Protein AF-0000000073996667 (afdb_homodimer)

Radius of gyration: 17.93 Å; Cα contacts (8 Å, |Δi|>4): 833; chains: 2; bounding box: 31×66×58 Å

Organism: NCBI:txid172042

Nearest PDB structures (foldseek):
  4phb-assembly1_A  TM=9.537E-01  e=4.162E-05  Acetivibrio thermocellus ATCC 27405
  5kkd-assembly1_B  TM=5.104E-01  e=1.152E+00  Proteus mirabilis
  8enr-assembly1_D  TM=1.345E-01  e=2.305E-01  Escherichia coli
  4yz0-assembly2_B  TM=2.312E-01  e=4.079E+00  Caldicellulosiruptor bescii DSM 6725
  4phb-assembly1_A  TM=9.533E-01  e=3.997E-05  Acetivibrio thermocellus ATCC 27405

Sequence (224 aa):
MHTTGGLVISNGTLNVNSVKTGIKGKNYVDILGGEVSVNSQKDAIKATNSKEEGYGWARITGGTVKVIAGDDGLKAIRTVEIADGTLNIEKAREGVEGQYINILAARYPSTAMHTTGGLVISNGTLNVNSVKTGIKGKNYVDILGGEVSVNSQKDAIKATNSKEEGYGWARITGGTVKVIAGDDGLKAIRTVEIADGTLNIEKAREGVEGQYINILAARYPSTA

Solvent-accessible surface area (backbone atoms only — not comparable to full-atom values): 9602 Å² total; per-residue (Å²): 23,36,17,66,20,40,35,38,32,54,34,34,37,38,42,35,36,12,76,31,44,15,38,31,10,26,33,20,32,40,30,50,25,29,43,40,40,26,41,14,51,24,35,13,34,36,9,62,30,80,79,51,87,96,38,0,25,29,37,30,54,20,35,43,36,38,27,31,14,51,30,30,28,37,32,11,58,35,33,28,36,38,29,67,34,45,78,44,72,77,37,44,70,42,54,76,48,40,74,37,78,46,76,47,68,71,74,67,75,76,76,129,20,36,16,66,21,40,35,38,32,53,32,36,37,39,42,33,35,13,74,33,44,15,38,32,10,26,33,20,33,40,31,50,26,29,43,38,39,26,41,13,52,25,35,12,32,35,9,62,31,80,81,52,89,93,38,1,25,28,36,30,53,19,34,42,35,39,29,31,15,51,30,30,27,39,32,9,58,35,33,29,36,38,30,64,34,46,79,44,71,77,37,43,71,42,55,77,46,40,74,37,77,46,76,46,68,72,73,68,76,78,76,128

Structure (mmCIF, N/CA/C/O backbone):
data_AF-0000000073996667-model_v1
#
loop_
_entity.id
_entity.type
_entity.pdbx_description
1 polymer 'Uncharacterized protein'
#
loop_
_atom_site.group_PDB
_atom_site.id
_atom_site.type_symbol
_atom_site.label_atom_id
_atom_site.label_alt_id
_atom_site.label_comp_id
_atom_site.label_asym_id
_atom_site.label_entity_id
_atom_site.label_seq_id
_atom_site.pdbx_PDB_ins_code
_atom_site.Cartn_x
_atom_site.Cartn_y
_atom_site.Cartn_z
_atom_site.occupancy
_atom_site.B_iso_or_equiv
_atom_site.auth_seq_id
_atom_site.auth_comp_id
_atom_site.auth_asym_id
_atom_site.auth_atom_id
_atom_site.pdbx_PDB_model_num
ATOM 1 N N . MET A 1 1 ? 2.4 -3.062 4.008 1 50.31 1 MET A N 1
ATOM 2 C CA . MET A 1 1 ? 1.134 -2.469 3.592 1 50.31 1 MET A CA 1
ATOM 3 C C . MET A 1 1 ? -0.026 -3.424 3.85 1 50.31 1 MET A C 1
ATOM 5 O O . MET A 1 1 ? -0.071 -4.52 3.285 1 50.31 1 MET A O 1
ATOM 9 N N . HIS A 1 2 ? -0.621 -3.113 4.984 1 65.69 2 HIS A N 1
ATOM 10 C CA . HIS A 1 2 ? -1.682 -4.055 5.316 1 65.69 2 HIS A CA 1
ATOM 11 C C . HIS A 1 2 ? -3.059 -3.436 5.102 1 65.69 2 HIS A C 1
ATOM 13 O O . HIS A 1 2 ? -3.307 -2.305 5.523 1 65.69 2 HIS A O 1
ATOM 19 N N . THR A 1 3 ? -3.875 -4.004 4.125 1 70 3 THR A N 1
ATOM 20 C CA . THR A 1 3 ? -5.277 -3.607 4.035 1 70 3 THR A CA 1
ATOM 21 C C . THR A 1 3 ? -6.191 -4.738 4.492 1 70 3 THR A C 1
ATOM 23 O O . THR A 1 3 ? -5.859 -5.914 4.328 1 70 3 THR A O 1
ATOM 26 N N . THR A 1 4 ? -7.133 -4.434 5.355 1 74.62 4 THR A N 1
ATOM 27 C CA . THR A 1 4 ? -8.117 -5.434 5.75 1 74.62 4 THR A CA 1
ATOM 28 C C . THR A 1 4 ? -9.195 -5.586 4.676 1 74.62 4 THR A C 1
ATOM 30 O O . THR A 1 4 ? -10.109 -6.402 4.816 1 74.62 4 THR A O 1
ATOM 33 N N . GLY A 1 5 ? -9.055 -4.836 3.535 1 87.88 5 GLY A N 1
ATOM 34 C CA . GLY A 1 5 ? -9.852 -4.965 2.328 1 87.88 5 GLY A CA 1
ATOM 35 C C . GLY A 1 5 ? -9.031 -5.328 1.104 1 87.88 5 GLY A C 1
ATOM 36 O O . GLY A 1 5 ? -8.258 -6.289 1.132 1 87.88 5 GLY A O 1
ATOM 37 N N . GLY A 1 6 ? -9.336 -4.551 -0.019 1 91.81 6 GLY A N 1
ATOM 38 C CA . GLY A 1 6 ? -8.625 -4.797 -1.264 1 91.81 6 GLY A CA 1
ATOM 39 C C . GLY A 1 6 ? -7.637 -3.699 -1.616 1 91.81 6 GLY A C 1
ATOM 40 O O . GLY A 1 6 ? -7.816 -2.547 -1.22 1 91.81 6 GLY A O 1
ATOM 41 N N . LEU A 1 7 ? -6.535 -4.082 -2.25 1 93.5 7 LEU A N 1
ATOM 42 C CA . LEU A 1 7 ? -5.555 -3.148 -2.795 1 93.5 7 LEU A CA 1
ATOM 43 C C . LEU A 1 7 ? -5.477 -3.27 -4.312 1 93.5 7 LEU A C 1
ATOM 45 O O . LEU A 1 7 ? -5.277 -4.363 -4.844 1 93.5 7 LEU A O 1
ATOM 49 N N . VAL A 1 8 ? -5.777 -2.119 -4.902 1 95.69 8 VAL A N 1
ATOM 50 C CA . VAL A 1 8 ? -5.637 -2.088 -6.355 1 95.69 8 VAL A CA 1
ATOM 51 C C . VAL A 1 8 ? -4.574 -1.066 -6.75 1 95.69 8 VAL A C 1
ATOM 53 O O . VAL A 1 8 ? -4.633 0.093 -6.332 1 95.69 8 VAL A O 1
ATOM 56 N N . ILE A 1 9 ? -3.592 -1.547 -7.496 1 95.06 9 ILE A N 1
ATOM 57 C CA . ILE A 1 9 ? -2.59 -0.69 -8.125 1 95.06 9 ILE A CA 1
ATOM 58 C C . ILE A 1 9 ? -2.785 -0.686 -9.633 1 95.06 9 ILE A C 1
ATOM 60 O O . ILE A 1 9 ? -2.555 -1.698 -10.305 1 95.06 9 ILE A O 1
ATOM 64 N N . SER A 1 10 ? -3.154 0.463 -10.172 1 97.12 10 SER A N 1
ATOM 65 C CA . SER A 1 10 ? -3.51 0.496 -11.586 1 97.12 10 SER A CA 1
ATOM 66 C C . SER A 1 10 ? -2.295 0.803 -12.453 1 97.12 10 SER A C 1
ATOM 68 O O . SER A 1 10 ? -2.16 0.266 -13.555 1 97.12 10 SER A O 1
ATOM 70 N N . ASN A 1 11 ? -1.468 1.753 -12.039 1 97 11 ASN A N 1
ATOM 71 C CA . ASN A 1 11 ? -0.246 2.162 -12.719 1 97 11 ASN A CA 1
ATOM 72 C C . ASN A 1 11 ? 0.674 2.957 -11.797 1 97 11 ASN A C 1
ATOM 74 O O . ASN A 1 11 ? 0.373 3.133 -10.617 1 97 11 ASN A O 1
ATOM 78 N N . GLY A 1 12 ? 1.896 3.41 -12.352 1 96.38 12 GLY A N 1
ATOM 79 C CA . GLY A 1 12 ? 2.814 4.254 -11.602 1 96.38 12 GLY A CA 1
ATOM 80 C C . GLY A 1 12 ? 3.969 3.486 -10.984 1 96.38 12 GLY A C 1
ATOM 81 O O . GLY A 1 12 ? 4.27 2.367 -11.406 1 96.38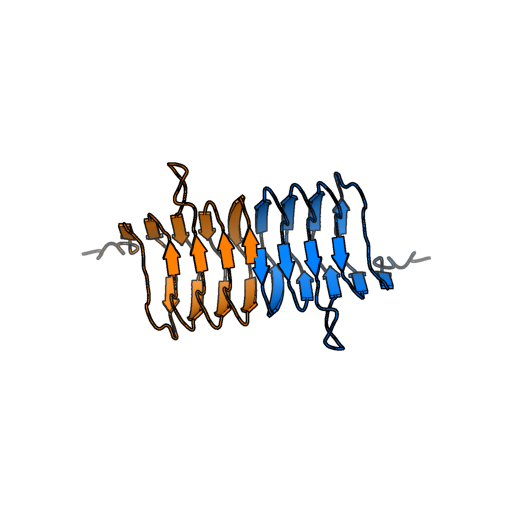 12 GLY A O 1
ATOM 82 N N . THR A 1 13 ? 4.684 4.238 -10.023 1 97.5 13 THR A N 1
ATOM 83 C CA . THR A 1 13 ? 5.824 3.646 -9.336 1 97.5 13 THR A CA 1
ATOM 84 C C . THR A 1 13 ? 5.559 3.541 -7.84 1 97.5 13 THR A C 1
ATOM 86 O O . THR A 1 13 ? 5.195 4.527 -7.195 1 97.5 13 THR A O 1
ATOM 89 N N . LEU A 1 14 ? 5.695 2.414 -7.273 1 94.44 14 LEU A N 1
ATOM 90 C CA . LEU A 1 14 ? 5.512 2.104 -5.859 1 94.44 14 LEU A CA 1
ATOM 91 C C . LEU A 1 14 ? 6.727 1.365 -5.305 1 94.44 14 LEU A C 1
ATOM 93 O O . LEU A 1 14 ? 7.133 0.335 -5.848 1 94.44 14 LEU A O 1
ATOM 97 N N . ASN A 1 15 ? 7.336 1.956 -4.316 1 95.56 15 ASN A N 1
ATOM 98 C CA . ASN A 1 15 ? 8.438 1.321 -3.604 1 95.56 15 ASN A CA 1
ATOM 99 C C . ASN A 1 15 ? 8.078 1.036 -2.148 1 95.56 15 ASN A C 1
ATOM 101 O O . ASN A 1 15 ? 7.703 1.947 -1.407 1 95.56 15 ASN A O 1
ATOM 105 N N . VAL A 1 16 ? 8.234 -0.252 -1.744 1 94.75 16 VAL A N 1
ATOM 106 C CA . VAL A 1 16 ? 7.848 -0.687 -0.405 1 94.75 16 VAL A CA 1
ATOM 107 C C . VAL A 1 16 ? 9.031 -1.365 0.279 1 94.75 16 VAL A C 1
ATOM 109 O O . VAL A 1 16 ? 9.602 -2.32 -0.255 1 94.75 16 VAL A O 1
ATOM 112 N N . ASN A 1 17 ? 9.422 -0.822 1.33 1 93.94 17 ASN A N 1
ATOM 113 C CA . ASN A 1 17 ? 10.398 -1.47 2.199 1 93.94 17 ASN A CA 1
ATOM 114 C C . ASN A 1 17 ? 9.781 -1.867 3.537 1 93.94 17 ASN A C 1
ATOM 116 O O . ASN A 1 17 ? 9.094 -1.064 4.172 1 93.94 17 ASN A O 1
ATOM 120 N N . SER A 1 18 ? 10.062 -3.221 3.959 1 93.75 18 SER A N 1
ATOM 121 C CA . SER A 1 18 ? 9.445 -3.695 5.195 1 93.75 18 SER A CA 1
ATOM 122 C C . SER A 1 18 ? 10.328 -4.73 5.887 1 93.75 18 SER A C 1
ATOM 124 O O . SER A 1 18 ? 10.914 -5.594 5.23 1 93.75 18 SER A O 1
ATOM 126 N N . VAL A 1 19 ? 10.383 -4.531 7.188 1 90.56 19 VAL A N 1
ATOM 127 C CA . VAL A 1 19 ? 11.117 -5.531 7.949 1 90.56 19 VAL A CA 1
ATOM 128 C C . VAL A 1 19 ? 10.219 -6.73 8.234 1 90.56 19 VAL A C 1
ATOM 130 O O . VAL A 1 19 ? 10.641 -7.695 8.875 1 90.56 19 VAL A O 1
ATOM 133 N N . LYS A 1 20 ? 8.938 -6.75 7.719 1 91.31 20 LYS A N 1
ATOM 134 C CA . LYS A 1 20 ? 7.984 -7.848 7.797 1 91.31 20 LYS A CA 1
ATOM 135 C C . LYS A 1 20 ? 7.387 -8.156 6.426 1 91.31 20 LYS A C 1
ATOM 137 O O . LYS A 1 20 ? 8.117 -8.414 5.469 1 91.31 20 LYS A O 1
ATOM 142 N N . THR A 1 21 ? 6.035 -8.211 6.395 1 93.19 21 THR A N 1
ATOM 143 C CA . THR A 1 21 ? 5.375 -8.375 5.102 1 93.19 21 THR A CA 1
ATOM 144 C C . THR A 1 21 ? 5.387 -7.066 4.32 1 93.19 21 THR A C 1
ATOM 146 O O . THR A 1 21 ? 5.148 -6 4.883 1 93.19 21 THR A O 1
ATOM 149 N N . GLY A 1 22 ? 5.715 -7.125 3.08 1 94.5 22 GLY A N 1
ATOM 150 C CA . GLY A 1 22 ? 5.734 -5.934 2.246 1 94.5 22 GLY A CA 1
ATOM 151 C C . GLY A 1 22 ? 4.352 -5.359 1.994 1 94.5 22 GLY A C 1
ATOM 152 O O . GLY A 1 22 ? 3.965 -4.367 2.615 1 94.5 22 GLY A O 1
ATOM 153 N N . ILE A 1 23 ? 3.588 -6.082 1.169 1 94.25 23 ILE A N 1
ATOM 154 C CA . ILE A 1 23 ? 2.229 -5.699 0.804 1 94.25 23 ILE A CA 1
ATOM 155 C C . ILE A 1 23 ? 1.253 -6.797 1.22 1 94.25 23 ILE A C 1
ATOM 157 O O . ILE A 1 23 ? 1.411 -7.957 0.832 1 94.25 23 ILE A O 1
ATOM 161 N N . LYS A 1 24 ? 0.333 -6.41 2.027 1 92 24 LYS A N 1
ATOM 162 C CA . LYS A 1 24 ? -0.707 -7.359 2.42 1 92 24 LYS A CA 1
ATOM 163 C C . LYS A 1 24 ? -2.096 -6.797 2.135 1 92 24 LYS A C 1
ATOM 165 O O . LYS A 1 24 ? -2.459 -5.734 2.645 1 92 24 LYS A O 1
ATOM 170 N N . GLY A 1 25 ? -2.891 -7.426 1.298 1 93.5 25 GLY A N 1
ATOM 171 C CA . GLY A 1 25 ? -4.328 -7.27 1.162 1 93.5 25 GLY A CA 1
ATOM 172 C C . GLY A 1 25 ? -5.109 -8.453 1.703 1 93.5 25 GLY A C 1
ATOM 173 O O . GLY A 1 25 ? -4.996 -9.57 1.189 1 93.5 25 GLY A O 1
ATOM 174 N N . LYS A 1 26 ? -5.863 -8.164 2.736 1 92.62 26 LYS A N 1
ATOM 175 C CA . LYS A 1 26 ? -6.617 -9.281 3.293 1 92.62 26 LYS A CA 1
ATOM 176 C C . LYS A 1 26 ? -7.465 -9.961 2.221 1 92.62 26 LYS A C 1
ATOM 178 O O . LYS A 1 26 ? -7.344 -11.172 2.002 1 92.62 26 LYS A O 1
ATOM 183 N N . ASN A 1 27 ? -8.328 -9.125 1.494 1 95.38 27 ASN A N 1
ATOM 184 C CA . ASN A 1 27 ? -9.211 -9.703 0.488 1 95.38 27 ASN A CA 1
ATOM 185 C C . ASN A 1 27 ? -8.461 -10.008 -0.805 1 95.38 27 ASN A C 1
ATOM 187 O O . ASN A 1 27 ? -8.594 -11.102 -1.358 1 95.38 27 ASN A O 1
ATOM 191 N N . TYR A 1 28 ? -7.707 -9.047 -1.276 1 96.25 28 TYR A N 1
ATOM 192 C CA . TYR A 1 28 ? -6.98 -9.281 -2.52 1 96.25 28 TYR A CA 1
ATOM 193 C 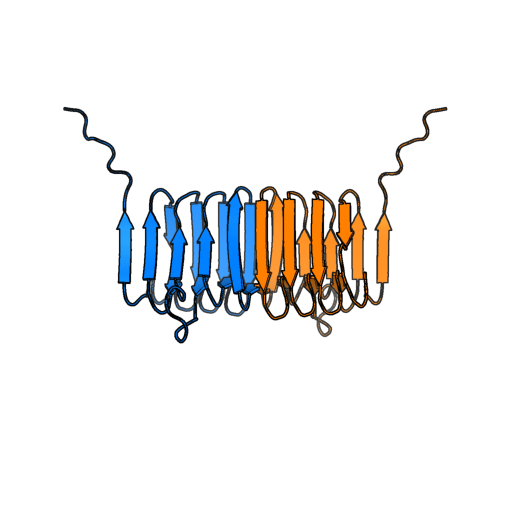C . TYR A 1 28 ? -5.91 -8.219 -2.732 1 96.25 28 TYR A C 1
ATOM 195 O O . TYR A 1 28 ? -5.965 -7.145 -2.129 1 96.25 28 TYR A O 1
ATOM 203 N N . VAL A 1 29 ? -4.949 -8.523 -3.547 1 97.12 29 VAL A N 1
ATOM 204 C CA . VAL A 1 29 ? -4.004 -7.598 -4.152 1 97.12 29 VAL A CA 1
ATOM 205 C C . VAL A 1 29 ? -4.074 -7.707 -5.676 1 97.12 29 VAL A C 1
ATOM 207 O O . VAL A 1 29 ? -3.852 -8.781 -6.238 1 97.12 29 VAL A O 1
ATOM 210 N N . ASP A 1 30 ? -4.488 -6.594 -6.289 1 97.56 30 ASP A N 1
ATOM 211 C CA . ASP A 1 30 ? -4.668 -6.562 -7.738 1 97.56 30 ASP A CA 1
ATOM 212 C C . ASP A 1 30 ? -3.742 -5.531 -8.383 1 97.56 30 ASP A C 1
ATOM 214 O O . ASP A 1 30 ? -3.965 -4.328 -8.258 1 97.56 30 ASP A O 1
ATOM 218 N N . ILE A 1 31 ? -2.711 -6.055 -9.062 1 97.62 31 ILE A N 1
ATOM 219 C CA . ILE A 1 31 ? -1.76 -5.18 -9.742 1 97.62 31 ILE A CA 1
ATOM 220 C C . ILE A 1 31 ? -2.035 -5.191 -11.242 1 97.62 31 ILE A C 1
ATOM 222 O O . ILE A 1 31 ? -1.768 -6.184 -11.922 1 97.62 31 ILE A O 1
ATOM 226 N N . LEU A 1 32 ? -2.516 -4.074 -11.719 1 98.12 32 LEU A N 1
ATOM 227 C CA . LEU A 1 32 ? -2.973 -3.984 -13.102 1 98.12 32 LEU A CA 1
ATOM 228 C C . LEU A 1 32 ? -1.889 -3.391 -13.992 1 98.12 32 LEU A C 1
ATOM 230 O O . LEU A 1 32 ? -1.964 -3.492 -15.219 1 98.12 32 LEU A O 1
ATOM 234 N N . GLY A 1 33 ? -0.912 -2.732 -13.359 1 96.81 33 GLY A N 1
ATOM 235 C CA . GLY A 1 33 ? 0.189 -2.117 -14.086 1 96.81 33 GLY A CA 1
ATOM 236 C C . GLY A 1 33 ? 1.168 -1.395 -13.18 1 96.81 33 GLY A C 1
ATOM 237 O O . GLY A 1 33 ? 1.052 -1.458 -11.953 1 96.81 33 GLY A O 1
ATOM 238 N N . GLY A 1 34 ? 2.184 -0.76 -13.914 1 97.25 34 GLY A N 1
ATOM 239 C CA . GLY A 1 34 ? 3.15 0.058 -13.203 1 97.25 34 GLY A CA 1
ATOM 240 C C . GLY A 1 34 ? 4.43 -0.685 -12.867 1 97.25 34 GLY A C 1
ATOM 241 O O . GLY A 1 34 ? 4.68 -1.771 -13.398 1 97.25 34 GLY A O 1
ATOM 242 N N . GLU A 1 35 ? 5.332 -0.004 -12.094 1 98.69 35 GLU A N 1
ATOM 243 C CA . GLU A 1 35 ? 6.566 -0.552 -11.539 1 98.69 35 GLU A CA 1
ATOM 244 C C . GLU A 1 35 ? 6.484 -0.683 -10.023 1 98.69 35 GLU A C 1
ATOM 246 O O . GLU A 1 35 ? 6.535 0.317 -9.305 1 98.69 35 GLU A O 1
ATOM 251 N N . VAL A 1 36 ? 6.375 -1.902 -9.578 1 97.44 36 VAL A N 1
ATOM 252 C CA . VAL A 1 36 ? 6.203 -2.178 -8.156 1 97.44 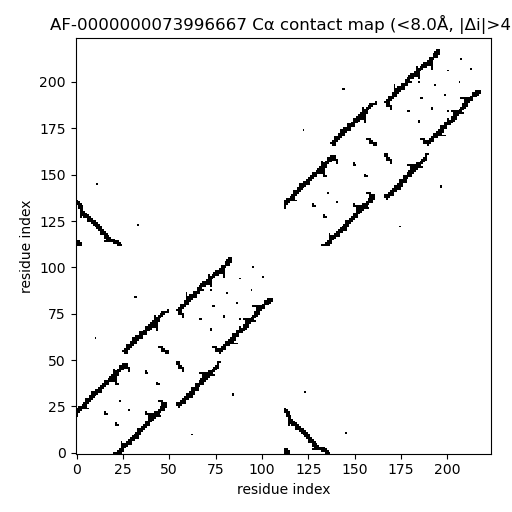36 VAL A CA 1
ATOM 253 C C . VAL A 1 36 ? 7.434 -2.91 -7.625 1 97.44 36 VAL A C 1
ATOM 255 O O . VAL A 1 36 ? 7.777 -3.992 -8.109 1 97.44 36 VAL A O 1
ATOM 258 N N . SER A 1 37 ? 8.133 -2.314 -6.695 1 98.12 37 SER A N 1
ATOM 259 C CA . SER A 1 37 ? 9.281 -2.932 -6.031 1 98.12 37 SER A CA 1
ATOM 260 C C . SER A 1 37 ? 9.008 -3.154 -4.551 1 98.12 37 SER A C 1
ATOM 262 O O . SER A 1 37 ? 8.656 -2.217 -3.83 1 98.12 37 SER A O 1
ATOM 264 N N . VAL A 1 38 ? 9.164 -4.395 -4.086 1 96.94 38 VAL A N 1
ATOM 265 C CA . VAL A 1 38 ? 8.914 -4.75 -2.693 1 96.94 38 VAL A CA 1
ATOM 266 C C . VAL A 1 38 ? 10.133 -5.457 -2.109 1 96.94 38 VAL A C 1
ATOM 268 O O . VAL A 1 38 ? 10.57 -6.484 -2.631 1 96.94 38 VAL A O 1
ATOM 271 N N . ASN A 1 39 ? 10.742 -4.887 -1.143 1 97.31 39 ASN A N 1
ATOM 272 C CA . ASN A 1 39 ? 11.812 -5.473 -0.341 1 97.31 39 ASN A CA 1
ATOM 273 C C . ASN A 1 39 ? 11.344 -5.766 1.084 1 97.31 39 ASN A C 1
ATOM 275 O O . ASN A 1 39 ? 11.125 -4.84 1.87 1 97.31 39 ASN A O 1
ATOM 279 N N . SER A 1 40 ? 11.133 -7.094 1.434 1 96 40 SER A N 1
ATOM 280 C CA . SER A 1 40 ? 10.539 -7.465 2.715 1 96 40 SER A CA 1
ATOM 281 C C . SER A 1 40 ? 11.32 -8.602 3.373 1 96 40 SER A C 1
ATOM 283 O O . SER A 1 40 ? 11.961 -9.398 2.688 1 96 40 SER A O 1
ATOM 285 N N . GLN A 1 41 ? 11.273 -8.656 4.664 1 95.94 41 GLN A N 1
ATOM 286 C CA . GLN A 1 41 ? 12.008 -9.695 5.371 1 95.94 41 GLN A CA 1
ATOM 287 C C . GLN A 1 41 ? 11.148 -10.938 5.582 1 95.94 41 GLN A C 1
ATOM 289 O O . GLN A 1 41 ? 11.648 -11.992 5.957 1 95.94 41 GLN A O 1
ATOM 294 N N . LYS A 1 42 ? 9.82 -10.828 5.367 1 95.62 42 LYS A N 1
ATOM 295 C CA . LYS A 1 42 ? 8.906 -11.969 5.32 1 95.62 42 LYS A CA 1
ATOM 296 C C . LYS A 1 42 ? 8.281 -12.117 3.934 1 95.62 42 LYS A C 1
ATOM 298 O O . LYS A 1 42 ? 9 -12.195 2.932 1 95.62 42 LYS A O 1
ATOM 303 N N . ASP A 1 43 ? 6.902 -12.25 3.848 1 96.38 43 ASP A N 1
ATOM 304 C CA . ASP A 1 43 ? 6.285 -12.32 2.527 1 96.38 43 ASP A CA 1
ATOM 305 C C . ASP A 1 43 ? 6.336 -10.961 1.824 1 96.38 43 ASP A C 1
ATOM 307 O O . ASP A 1 43 ? 6.141 -9.922 2.455 1 96.38 43 ASP A O 1
ATOM 311 N N . ALA A 1 44 ? 6.598 -11.055 0.58 1 96.81 44 ALA A N 1
ATOM 312 C CA . ALA A 1 44 ? 6.633 -9.781 -0.145 1 96.81 44 ALA A CA 1
ATOM 313 C C . ALA A 1 44 ? 5.223 -9.266 -0.421 1 96.81 44 ALA A C 1
ATOM 315 O O . ALA A 1 44 ? 4.875 -8.156 -0.03 1 96.81 44 ALA A O 1
ATOM 316 N N . ILE A 1 45 ? 4.43 -10.07 -1.137 1 97.19 45 ILE A N 1
ATOM 317 C CA . ILE A 1 45 ? 3.037 -9.758 -1.431 1 97.19 45 ILE A CA 1
ATOM 318 C C . ILE A 1 45 ? 2.148 -10.93 -1.015 1 97.19 45 ILE A C 1
AT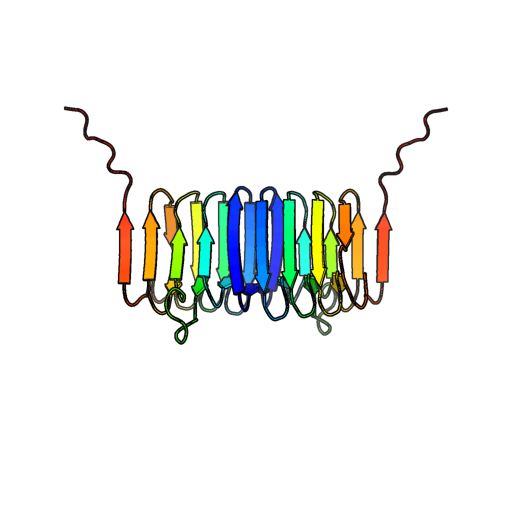OM 320 O O . ILE A 1 45 ? 2.428 -12.086 -1.356 1 97.19 45 ILE A O 1
ATOM 324 N N . LYS A 1 46 ? 1.046 -10.555 -0.269 1 96 46 LYS A N 1
ATOM 325 C CA . LYS A 1 46 ? 0.214 -11.695 0.118 1 96 46 LYS A CA 1
ATOM 326 C C . LYS A 1 46 ? -1.246 -11.281 0.271 1 96 46 LYS A C 1
ATOM 328 O O . LYS A 1 46 ? -1.539 -10.125 0.581 1 96 46 LYS A O 1
ATOM 333 N N . ALA A 1 47 ? -2.121 -12.188 0.08 1 96.88 47 ALA A N 1
ATOM 334 C CA . ALA A 1 47 ? -3.547 -12.133 0.396 1 96.88 47 ALA A CA 1
ATOM 335 C C . ALA A 1 47 ? -3.947 -13.273 1.323 1 96.88 47 ALA A C 1
ATOM 337 O O . ALA A 1 47 ? -3.568 -14.43 1.098 1 96.88 47 ALA A O 1
ATOM 338 N N . THR A 1 48 ? -4.816 -12.914 2.387 1 95.06 48 THR A N 1
ATOM 339 C CA . THR A 1 48 ? -4.832 -13.883 3.475 1 95.06 48 THR A CA 1
ATOM 340 C C . THR A 1 48 ? -6.262 -14.297 3.811 1 95.06 48 THR A C 1
ATOM 342 O O . THR A 1 48 ? -6.484 -15.117 4.699 1 95.06 48 THR A O 1
ATOM 345 N N . ASN A 1 49 ? -7.258 -13.789 3.139 1 96.25 49 ASN A N 1
ATOM 346 C CA . ASN A 1 49 ? -8.641 -14.117 3.469 1 96.25 49 ASN A CA 1
ATOM 347 C C . ASN A 1 49 ? -8.977 -15.562 3.102 1 96.25 49 ASN A C 1
ATOM 349 O O . ASN A 1 49 ? -9.008 -15.914 1.921 1 96.25 49 ASN A O 1
ATOM 353 N N . SER A 1 50 ? -9.195 -16.297 4.113 1 95 50 SER A N 1
ATOM 354 C CA . SER A 1 50 ? -9.5 -17.703 3.898 1 95 50 SER A CA 1
ATOM 355 C C . SER A 1 50 ? -10.953 -18.016 4.223 1 95 50 SER A C 1
ATOM 357 O O . SER A 1 50 ? -11.414 -19.141 4.035 1 95 50 SER A O 1
ATOM 359 N N . LYS A 1 51 ? -11.609 -16.984 4.672 1 93.94 51 LYS A N 1
ATOM 360 C CA . LYS A 1 51 ? -12.93 -17.25 5.25 1 93.94 51 LYS A CA 1
ATOM 361 C C . LYS A 1 51 ? -14.039 -16.953 4.246 1 93.94 51 LYS A C 1
ATOM 363 O O . LYS A 1 51 ? -15.062 -17.641 4.234 1 93.94 51 LYS A O 1
ATOM 368 N N . GLU A 1 52 ? -13.883 -15.906 3.504 1 93.69 52 GLU A N 1
ATOM 369 C CA . GLU A 1 52 ? -14.93 -15.461 2.586 1 93.69 52 GLU A CA 1
ATOM 370 C C . GLU A 1 52 ? -14.625 -15.898 1.155 1 93.69 52 GLU A C 1
ATOM 372 O O . GLU A 1 52 ? -13.508 -15.711 0.665 1 93.69 52 GLU A O 1
ATOM 377 N N . GLU A 1 53 ? -15.672 -16.516 0.545 1 93.06 53 GLU A N 1
ATOM 378 C CA . GLU A 1 53 ? -15.508 -16.938 -0.845 1 93.06 53 GLU A CA 1
ATOM 379 C C . GLU A 1 53 ? -15.25 -15.734 -1.749 1 93.06 53 GLU A C 1
ATOM 381 O O . GLU A 1 53 ? -15.805 -14.648 -1.526 1 93.06 53 GLU A O 1
ATOM 386 N N . GLY A 1 54 ? -14.5 -15.906 -2.717 1 95.12 54 GLY A N 1
ATOM 387 C CA . GLY A 1 54 ? -14.25 -14.867 -3.701 1 95.12 54 GLY A CA 1
ATOM 388 C C . GLY A 1 54 ? -13.062 -13.992 -3.352 1 95.12 54 GLY A C 1
ATOM 389 O O . GLY A 1 54 ? -12.695 -13.094 -4.117 1 95.12 54 GLY A O 1
ATOM 390 N N . TYR A 1 55 ? -12.57 -14.266 -2.15 1 96.31 55 TYR A N 1
ATOM 391 C CA . TYR A 1 55 ? -11.414 -13.492 -1.7 1 96.31 55 TYR A CA 1
ATOM 392 C C . TYR A 1 55 ? -10.195 -14.391 -1.514 1 96.31 55 TYR A C 1
ATOM 394 O O . TYR A 1 55 ? -10.164 -15.516 -2.027 1 96.31 55 TYR A O 1
ATOM 402 N N . GLY A 1 56 ? -9.055 -13.789 -1.033 1 97.38 56 GLY A N 1
ATOM 403 C CA . GLY A 1 56 ? -7.844 -14.562 -0.816 1 97.38 56 GLY A CA 1
ATOM 404 C C . GLY A 1 56 ? -7.023 -14.75 -2.078 1 97.38 56 GLY A C 1
ATOM 405 O O . GLY A 1 56 ? -6.52 -15.844 -2.336 1 97.38 56 GLY A O 1
ATOM 406 N N . TRP A 1 57 ? -7.012 -13.742 -2.959 1 98 57 TRP A N 1
ATOM 407 C CA . TRP A 1 57 ? -6.273 -13.906 -4.207 1 98 57 TRP A CA 1
ATOM 408 C C . TRP A 1 57 ? -5.344 -12.727 -4.449 1 98 57 TRP A C 1
ATOM 410 O O . TRP A 1 57 ? -5.586 -11.625 -3.951 1 98 57 TRP A O 1
ATOM 420 N N . ALA A 1 58 ? -4.328 -12.961 -5.16 1 98.12 58 ALA A N 1
ATOM 421 C CA . ALA A 1 58 ? -3.383 -11.961 -5.656 1 98.12 58 ALA A CA 1
ATOM 422 C C . ALA A 1 58 ? -3.146 -12.125 -7.152 1 98.12 58 ALA A C 1
ATOM 424 O O . ALA A 1 58 ? -2.943 -13.242 -7.641 1 98.12 58 ALA A O 1
ATOM 425 N N . ARG A 1 59 ? -3.182 -10.992 -7.77 1 98 59 ARG A N 1
ATOM 426 C CA . ARG A 1 59 ? -3.152 -11.047 -9.227 1 98 59 ARG A CA 1
ATOM 427 C C . ARG A 1 59 ? -2.242 -9.961 -9.797 1 98 59 ARG A C 1
ATOM 429 O O . ARG A 1 59 ? -2.258 -8.82 -9.328 1 98 59 ARG A O 1
ATOM 436 N N . ILE A 1 60 ? -1.444 -10.359 -10.789 1 97.69 60 ILE A N 1
ATOM 437 C CA . ILE A 1 60 ? -0.63 -9.453 -11.586 1 97.69 60 ILE A CA 1
ATOM 438 C C . ILE A 1 60 ? -1.025 -9.57 -13.055 1 97.69 60 ILE A C 1
ATOM 440 O O . ILE A 1 60 ? -0.724 -10.57 -13.711 1 97.69 60 ILE A O 1
ATOM 444 N N . THR A 1 61 ? -1.7 -8.539 -13.578 1 97.25 61 THR A N 1
ATOM 445 C CA . THR A 1 61 ? -2.178 -8.625 -14.953 1 97.25 61 THR A CA 1
ATOM 446 C C . THR A 1 61 ? -1.557 -7.523 -15.805 1 97.25 61 THR A C 1
ATOM 448 O O . THR A 1 61 ? -1.996 -7.285 -16.938 1 97.25 61 THR A O 1
ATOM 451 N N . GLY A 1 62 ? -0.603 -6.816 -15.258 1 96 62 GLY A N 1
ATOM 452 C CA . GLY A 1 62 ? 0.179 -5.812 -15.961 1 96 62 GLY A CA 1
ATOM 453 C C . GLY A 1 62 ? 1.325 -5.262 -15.141 1 96 62 GLY A C 1
ATOM 454 O O . GLY A 1 62 ? 1.386 -5.477 -13.93 1 96 62 GLY A O 1
ATOM 455 N N . GLY A 1 63 ? 2.252 -4.613 -15.844 1 96.88 63 GLY A N 1
ATOM 456 C CA . GLY A 1 63 ? 3.354 -3.934 -15.18 1 96.88 63 GLY A CA 1
ATOM 457 C C . GLY A 1 63 ? 4.52 -4.852 -14.867 1 96.88 63 GLY A C 1
ATOM 458 O O . GLY A 1 63 ? 4.594 -5.969 -15.383 1 96.88 63 GLY A O 1
ATOM 459 N N . THR A 1 64 ? 5.473 -4.379 -14.172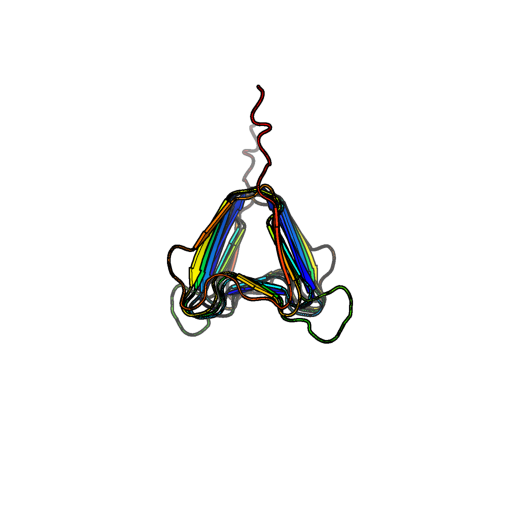 1 98.31 64 THR A N 1
ATOM 460 C CA . THR A 1 64 ? 6.656 -5.098 -13.703 1 98.31 64 THR A CA 1
ATOM 461 C C . THR A 1 64 ? 6.723 -5.102 -12.18 1 98.31 64 THR A C 1
ATOM 463 O O . THR A 1 64 ? 6.758 -4.043 -11.555 1 98.31 64 THR A O 1
ATOM 466 N N . VAL A 1 65 ? 6.699 -6.27 -11.617 1 98.19 65 VAL A N 1
ATOM 467 C CA . VAL A 1 65 ? 6.77 -6.469 -10.172 1 98.19 65 VAL A CA 1
ATO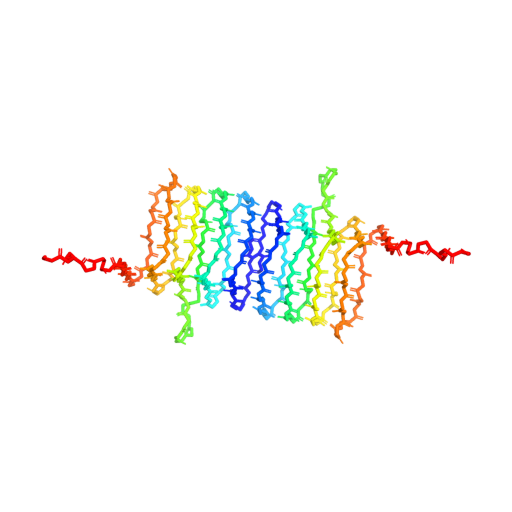M 468 C C . VAL A 1 65 ? 8.078 -7.16 -9.812 1 98.19 65 VAL A C 1
ATOM 470 O O . VAL A 1 65 ? 8.391 -8.234 -10.336 1 98.19 65 VAL A O 1
ATOM 473 N N . LYS A 1 66 ? 8.844 -6.453 -9.008 1 98.69 66 LYS A N 1
ATOM 474 C CA . LYS A 1 66 ? 10.086 -7.012 -8.477 1 98.69 66 LYS A CA 1
ATOM 475 C C . LYS A 1 66 ? 10 -7.219 -6.969 1 98.69 66 LYS A C 1
ATOM 477 O O . LYS A 1 66 ? 9.617 -6.305 -6.234 1 98.69 66 LYS A O 1
ATOM 482 N N . VAL A 1 67 ? 10.43 -8.461 -6.508 1 98.25 67 VAL A N 1
ATOM 483 C CA . VAL A 1 67 ? 10.312 -8.672 -5.066 1 98.25 67 VAL A CA 1
ATOM 484 C C . VAL A 1 67 ? 11.586 -9.32 -4.535 1 98.25 67 VAL A C 1
ATOM 486 O O . VAL A 1 67 ? 12.203 -10.148 -5.211 1 98.25 67 VAL A O 1
ATOM 489 N N . ILE A 1 68 ? 12.031 -8.914 -3.48 1 98.25 68 ILE A N 1
ATOM 490 C CA . ILE A 1 68 ? 12.93 -9.594 -2.559 1 98.25 68 ILE A CA 1
ATOM 491 C C . ILE A 1 68 ? 12.18 -9.961 -1.279 1 98.25 68 ILE A C 1
ATOM 493 O O . ILE A 1 68 ? 11.594 -9.094 -0.631 1 98.25 68 ILE A O 1
ATOM 497 N N . ALA A 1 69 ? 12.219 -11.25 -0.964 1 97.75 69 ALA A N 1
ATOM 498 C CA . ALA A 1 69 ? 11.422 -11.703 0.176 1 97.75 69 ALA A CA 1
ATOM 499 C C . ALA A 1 69 ? 12.227 -12.656 1.056 1 97.75 69 ALA A C 1
ATOM 501 O O . ALA A 1 69 ? 12.992 -13.477 0.551 1 97.75 69 ALA A O 1
ATOM 502 N N . GLY A 1 70 ? 11.984 -12.477 2.391 1 97.88 70 GLY A N 1
ATOM 503 C CA . GLY A 1 70 ? 12.586 -13.43 3.312 1 97.88 70 GLY A CA 1
ATOM 504 C C . GLY A 1 70 ? 11.867 -14.766 3.35 1 97.88 70 GLY A C 1
ATOM 505 O O . GLY A 1 70 ? 12.453 -15.781 3.732 1 97.88 70 GLY A O 1
ATOM 506 N N . ASP A 1 71 ? 10.547 -14.781 2.965 1 97.88 71 ASP A N 1
ATOM 507 C CA . ASP A 1 71 ? 9.766 -16.016 2.941 1 97.88 71 ASP A CA 1
ATOM 508 C C . ASP A 1 71 ? 9.148 -16.234 1.563 1 97.88 71 ASP A C 1
ATOM 510 O O . ASP A 1 71 ? 9.812 -16.734 0.652 1 97.88 71 ASP A O 1
ATOM 514 N N . ASP A 1 72 ? 7.816 -15.828 1.343 1 97.75 72 ASP A N 1
ATOM 515 C CA . ASP A 1 72 ? 7.199 -16.047 0.038 1 97.75 72 ASP A CA 1
ATOM 516 C C . ASP A 1 72 ? 7.254 -14.773 -0.81 1 97.75 72 ASP A C 1
ATOM 518 O O . ASP A 1 72 ? 7.031 -13.672 -0.303 1 97.75 72 ASP A O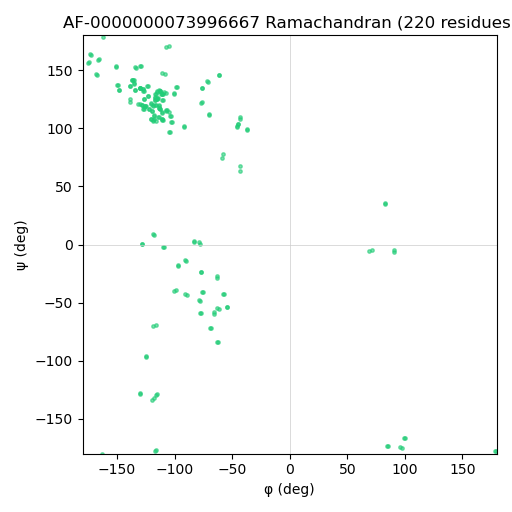 1
ATOM 522 N N . GLY A 1 73 ? 7.605 -14.938 -2.02 1 98.31 73 GLY A N 1
ATOM 523 C CA . GLY A 1 73 ? 7.555 -13.805 -2.93 1 98.31 73 GLY A CA 1
ATOM 524 C C . GLY A 1 73 ? 6.145 -13.305 -3.182 1 98.31 73 GLY A C 1
ATOM 525 O O . GLY A 1 73 ? 5.859 -12.125 -3.002 1 98.31 73 GLY A O 1
ATOM 526 N N . LEU A 1 74 ? 5.348 -14.25 -3.678 1 98.25 74 LEU A N 1
ATOM 527 C CA . LEU A 1 74 ? 3.926 -14.023 -3.9 1 98.25 74 LEU A CA 1
ATOM 528 C C . LEU A 1 74 ? 3.094 -15.164 -3.316 1 98.25 74 LEU A C 1
ATOM 530 O O . LEU A 1 74 ? 3.281 -16.328 -3.682 1 98.25 74 LEU A O 1
ATOM 534 N N . LYS A 1 75 ? 2.199 -14.695 -2.354 1 97.81 75 LYS A N 1
ATOM 535 C CA . LYS A 1 75 ? 1.419 -15.719 -1.671 1 97.81 75 LYS A CA 1
ATOM 536 C C . LYS A 1 75 ? -0.053 -15.328 -1.583 1 97.81 75 LYS A C 1
ATOM 538 O O . LYS A 1 75 ? -0.376 -14.18 -1.257 1 97.81 75 LYS A O 1
ATOM 543 N N . ALA A 1 76 ? -0.917 -16.234 -1.919 1 98.25 76 ALA A N 1
ATOM 544 C CA . ALA A 1 76 ? -2.342 -16.078 -1.642 1 98.25 76 ALA A CA 1
ATOM 545 C C . ALA A 1 76 ? -2.949 -17.375 -1.111 1 98.25 76 ALA A C 1
ATOM 547 O O . ALA A 1 76 ? -2.605 -18.453 -1.576 1 98.25 76 ALA A O 1
ATOM 548 N N . ILE A 1 77 ? -3.824 -17.188 -0.175 1 97.31 77 ILE A N 1
ATOM 549 C CA . ILE A 1 77 ? -4.379 -18.375 0.46 1 97.31 77 ILE A CA 1
ATOM 550 C C . ILE A 1 77 ? -5.141 -19.203 -0.572 1 97.31 77 ILE A C 1
ATOM 552 O O . ILE A 1 77 ? -5.152 -20.438 -0.504 1 97.31 77 ILE A O 1
ATOM 556 N N . ARG A 1 78 ? -5.676 -18.609 -1.624 1 97.69 78 ARG A N 1
ATOM 557 C CA . ARG A 1 78 ? -6.457 -19.375 -2.594 1 97.69 78 ARG A CA 1
ATOM 558 C C . ARG A 1 78 ? -5.816 -19.312 -3.977 1 97.69 78 ARG A C 1
ATOM 560 O O . ARG A 1 78 ? -5.168 -20.281 -4.402 1 97.69 78 ARG A O 1
ATOM 567 N N . THR A 1 79 ? -5.848 -18.141 -4.648 1 97.62 79 THR A N 1
ATOM 568 C CA . THR A 1 79 ? -5.414 -18.125 -6.039 1 97.62 79 THR A CA 1
ATOM 569 C C . THR A 1 79 ? -4.348 -17.047 -6.258 1 97.62 79 THR A C 1
ATOM 571 O O . THR A 1 79 ? -4.5 -15.914 -5.805 1 97.62 79 THR A O 1
ATOM 574 N N . VAL A 1 80 ? -3.359 -17.422 -6.91 1 97.94 80 VAL A N 1
ATOM 575 C CA . VAL A 1 80 ? -2.41 -16.484 -7.52 1 97.94 80 VAL A CA 1
ATOM 576 C C . VAL A 1 80 ? -2.545 -16.531 -9.039 1 97.94 80 VAL A C 1
ATOM 578 O O . VAL A 1 80 ? -2.59 -17.609 -9.633 1 97.94 80 VAL A O 1
ATOM 581 N N . GLU A 1 81 ? -2.68 -15.359 -9.586 1 97.31 81 GLU A N 1
ATOM 582 C CA . GLU A 1 81 ? -2.738 -15.273 -11.047 1 97.31 81 GLU A CA 1
ATOM 583 C C . GLU A 1 81 ? -1.706 -14.289 -11.586 1 97.31 81 GLU A C 1
ATOM 585 O O . GLU A 1 81 ? -1.645 -13.141 -11.141 1 97.31 81 GLU A O 1
ATOM 590 N N . ILE A 1 82 ? -0.91 -14.688 -12.445 1 96.56 82 ILE A N 1
ATOM 591 C CA . ILE A 1 82 ? 0.018 -13.844 -13.188 1 96.56 82 ILE A CA 1
ATOM 592 C C . ILE A 1 82 ? -0.311 -13.906 -14.672 1 96.56 82 ILE A C 1
ATOM 594 O O . ILE A 1 82 ? -0.168 -14.953 -15.305 1 96.56 82 ILE A O 1
ATOM 598 N N . ALA A 1 83 ? -0.8 -12.75 -15.117 1 93.38 83 ALA A N 1
ATOM 599 C CA . ALA A 1 83 ? -1.19 -12.656 -16.531 1 93.38 83 ALA A CA 1
ATOM 600 C C . ALA A 1 83 ? -0.767 -11.32 -17.125 1 93.38 83 ALA A C 1
ATOM 602 O O . ALA A 1 83 ? -1.087 -10.258 -16.578 1 93.38 83 ALA A O 1
ATOM 603 N N . ASP A 1 84 ? -0.032 -11.227 -18.188 1 91.5 84 ASP A N 1
ATOM 604 C CA . ASP A 1 84 ? 0.351 -10.086 -19.016 1 91.5 84 ASP A CA 1
ATOM 605 C C . ASP A 1 84 ? 1.297 -9.156 -18.25 1 91.5 84 ASP A C 1
ATOM 607 O O . ASP A 1 84 ? 1.603 -8.055 -18.719 1 91.5 84 ASP A O 1
ATOM 611 N N . GLY A 1 85 ? 1.527 -9.406 -17.016 1 94.44 85 GLY A N 1
ATOM 612 C CA . GLY A 1 85 ? 2.559 -8.703 -16.266 1 94.44 85 GLY A CA 1
ATOM 613 C C . GLY A 1 85 ? 3.795 -9.547 -16.016 1 94.44 85 GLY A C 1
ATOM 614 O O . GLY A 1 85 ? 3.828 -10.727 -16.359 1 94.44 85 GLY A O 1
ATOM 615 N N . THR A 1 86 ? 4.855 -8.938 -15.508 1 95.94 86 THR A N 1
ATOM 616 C CA . THR A 1 86 ? 6.098 -9.625 -15.18 1 95.94 86 THR A CA 1
ATOM 617 C C . THR A 1 86 ? 6.316 -9.664 -13.672 1 95.94 86 THR A C 1
ATOM 619 O O . THR A 1 86 ? 6.152 -8.656 -12.992 1 95.94 86 THR A O 1
ATOM 622 N N . LEU A 1 87 ? 6.594 -10.789 -13.125 1 96.88 87 LEU A N 1
ATOM 623 C CA . LEU A 1 87 ? 7.016 -10.977 -11.742 1 96.88 87 LEU A CA 1
ATOM 624 C C . LEU A 1 87 ? 8.453 -11.477 -11.68 1 96.88 87 LEU A C 1
ATOM 626 O O . LEU A 1 87 ? 8.75 -12.578 -12.148 1 96.88 87 LEU A O 1
ATOM 630 N N . ASN A 1 88 ? 9.273 -10.633 -11.234 1 98.06 88 ASN A N 1
ATOM 631 C CA . ASN A 1 88 ? 10.664 -11 -10.992 1 98.06 88 ASN A CA 1
ATOM 632 C C . ASN A 1 88 ? 10.938 -11.211 -9.508 1 98.06 88 ASN A C 1
ATOM 634 O O . ASN A 1 88 ? 11 -10.25 -8.742 1 98.06 88 ASN A O 1
ATOM 638 N N . ILE A 1 89 ? 11.078 -12.461 -9.094 1 98.12 89 ILE A N 1
ATOM 639 C CA . ILE A 1 89 ? 11.453 -12.797 -7.719 1 98.12 89 ILE A CA 1
ATOM 640 C C . ILE A 1 89 ? 12.969 -12.922 -7.613 1 98.12 89 ILE A C 1
ATOM 642 O O . ILE A 1 89 ? 13.539 -13.953 -7.984 1 98.12 89 ILE A O 1
ATOM 646 N N . GLU A 1 90 ? 13.508 -11.883 -7.09 1 98.5 90 GLU A N 1
ATOM 647 C CA . GLU A 1 90 ? 14.969 -11.828 -7.039 1 98.5 90 GLU A CA 1
ATOM 648 C C . GLU A 1 90 ? 15.516 -12.734 -5.934 1 98.5 90 GLU A C 1
ATOM 650 O O . GLU A 1 90 ? 16.562 -13.352 -6.094 1 98.5 90 GLU A O 1
ATOM 655 N N . LYS A 1 91 ? 14.875 -12.727 -4.824 1 98.06 91 LYS A N 1
ATOM 656 C CA . LYS A 1 91 ? 15.164 -13.578 -3.678 1 98.06 91 LYS A CA 1
ATOM 657 C C . LYS A 1 91 ? 13.891 -13.914 -2.908 1 98.06 91 LYS A C 1
ATOM 659 O O . LYS A 1 91 ? 13.062 -13.039 -2.646 1 98.06 91 LYS A O 1
ATOM 664 N N . ALA A 1 92 ? 13.75 -15.227 -2.59 1 98.25 92 ALA A N 1
ATOM 665 C CA . ALA A 1 92 ? 12.68 -15.688 -1.714 1 98.25 92 ALA A CA 1
ATOM 666 C C . ALA A 1 92 ? 12.906 -17.125 -1.278 1 98.25 92 ALA A C 1
ATOM 668 O O . ALA A 1 92 ? 13.5 -17.922 -2.016 1 98.25 92 ALA A O 1
ATOM 669 N N . ARG A 1 93 ? 12.453 -17.375 -0.037 1 98.19 93 ARG A N 1
ATOM 670 C CA . ARG A 1 93 ? 12.516 -18.781 0.346 1 98.19 93 ARG A CA 1
ATOM 671 C C . ARG A 1 93 ? 11.625 -19.625 -0.553 1 98.19 93 ARG A C 1
ATOM 673 O O . ARG A 1 93 ? 12.047 -20.672 -1.044 1 98.19 93 ARG A O 1
ATOM 680 N N . GLU A 1 94 ? 10.32 -19.266 -0.649 1 96.31 94 GLU A N 1
ATOM 681 C CA . GLU A 1 94 ? 9.406 -19.844 -1.631 1 96.31 94 GLU A CA 1
ATOM 682 C C . GLU A 1 94 ? 8.922 -18.797 -2.623 1 96.31 94 GLU A C 1
ATOM 684 O O . GLU A 1 94 ? 8.586 -17.672 -2.234 1 96.31 94 GLU A O 1
ATOM 689 N N . GLY A 1 95 ? 8.977 -19.078 -3.875 1 96.69 95 GLY A N 1
ATOM 690 C CA . GLY A 1 95 ? 8.594 -18.125 -4.906 1 96.69 95 GLY A CA 1
ATOM 691 C C . GLY A 1 95 ? 7.137 -17.719 -4.836 1 96.69 95 GLY A C 1
ATOM 692 O O . GLY A 1 95 ? 6.805 -16.688 -4.246 1 96.69 95 GLY A O 1
ATOM 693 N N . VAL A 1 96 ? 6.32 -18.625 -5.48 1 97.06 96 VAL A N 1
ATOM 694 C CA . VAL A 1 96 ? 4.879 -18.391 -5.52 1 97.06 96 VAL A CA 1
ATOM 695 C C . VAL A 1 96 ? 4.16 -19.516 -4.773 1 97.06 96 VAL A C 1
ATOM 697 O O . VAL A 1 96 ? 4.484 -20.703 -4.945 1 97.06 96 VAL A O 1
ATOM 700 N N . GLU A 1 97 ? 3.281 -19.078 -3.875 1 97.25 97 GLU A N 1
ATOM 701 C CA . GLU A 1 97 ? 2.494 -20.078 -3.154 1 97.25 97 GLU A CA 1
ATOM 702 C C . GLU A 1 97 ? 1.007 -19.734 -3.188 1 97.25 97 GLU A C 1
ATOM 704 O O . GLU A 1 97 ? 0.621 -18.594 -2.943 1 97.25 97 GLU A O 1
ATOM 709 N N . GLY A 1 98 ? 0.098 -20.594 -3.434 1 97.19 98 GLY A N 1
ATOM 710 C CA . GLY A 1 98 ? -1.354 -20.516 -3.445 1 97.19 98 GLY A CA 1
ATOM 711 C C . GLY A 1 98 ? -2.021 -21.859 -3.693 1 97.19 98 GLY A C 1
ATOM 712 O O . GLY A 1 98 ? -1.367 -22.812 -4.109 1 97.19 98 GLY A O 1
ATOM 713 N N . GLN A 1 99 ? -3.168 -22.016 -3.293 1 97 99 GLN A N 1
ATOM 714 C CA . GLN A 1 99 ? -3.9 -23.234 -3.609 1 97 99 GLN A CA 1
ATOM 715 C C . GLN A 1 99 ? -3.99 -23.453 -5.117 1 97 99 GLN A C 1
ATOM 717 O O . GLN A 1 99 ? -3.859 -24.578 -5.598 1 97 99 GLN A O 1
ATOM 722 N N . TYR A 1 100 ? -4.273 -22.328 -5.824 1 96.44 100 TYR A N 1
ATOM 723 C CA . TYR A 1 100 ? -4.293 -22.328 -7.285 1 96.44 100 TYR A CA 1
ATOM 72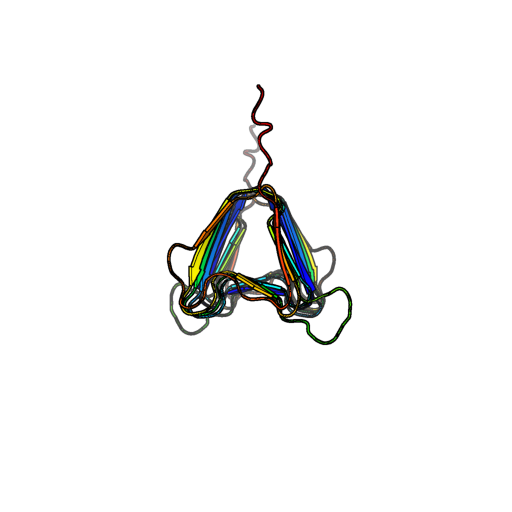4 C C . TYR A 1 100 ? -3.322 -21.297 -7.848 1 96.44 100 TYR A C 1
ATOM 726 O O . TYR A 1 100 ? -3.32 -20.141 -7.422 1 96.44 100 TYR A O 1
ATOM 734 N N . ILE A 1 101 ? -2.482 -21.688 -8.711 1 96.19 101 ILE A N 1
ATOM 735 C CA . ILE A 1 101 ? -1.535 -20.797 -9.367 1 96.19 101 ILE A CA 1
ATOM 736 C C . ILE A 1 101 ? -1.774 -20.828 -10.883 1 96.19 101 ILE A C 1
ATOM 738 O O . ILE A 1 101 ? -1.642 -21.875 -11.516 1 96.19 101 ILE A O 1
ATOM 742 N N . ASN A 1 102 ? -2.201 -19.656 -11.391 1 95.5 102 ASN A N 1
ATOM 743 C CA . ASN A 1 102 ? -2.43 -19.5 -12.828 1 95.5 102 ASN A CA 1
ATOM 744 C C . ASN A 1 102 ? -1.429 -18.531 -13.445 1 95.5 102 ASN A C 1
ATOM 746 O O . ASN A 1 102 ? -1.446 -17.328 -13.148 1 95.5 102 ASN A O 1
ATOM 750 N N . ILE A 1 103 ? -0.639 -18.938 -14.297 1 92.62 103 ILE A N 1
ATOM 751 C CA . ILE A 1 103 ? 0.323 -18.125 -15.016 1 92.62 103 ILE A CA 1
ATOM 752 C C . ILE A 1 103 ? 0 -18.125 -16.5 1 92.62 103 ILE A C 1
ATOM 754 O O . ILE A 1 103 ? 0.093 -19.172 -17.156 1 92.62 103 ILE A O 1
ATOM 758 N N . LEU A 1 104 ? -0.545 -16.984 -16.969 1 84 104 LEU A N 1
ATOM 759 C CA . LEU A 1 104 ? -0.904 -16.891 -18.375 1 84 104 LEU A CA 1
ATOM 760 C C . LEU A 1 104 ? 0.111 -16.047 -19.141 1 84 104 LEU A C 1
ATOM 762 O O . LEU A 1 104 ? 0.325 -14.875 -18.812 1 84 104 LEU A O 1
ATOM 766 N N . ALA A 1 105 ? 0.992 -16.484 -19.734 1 70.69 105 ALA A N 1
ATOM 767 C CA . ALA A 1 105 ? 2.018 -15.812 -20.516 1 70.69 105 ALA A CA 1
ATOM 768 C C . ALA A 1 105 ? 1.459 -15.352 -21.859 1 70.69 105 ALA A C 1
ATOM 770 O O . ALA A 1 105 ? 0.504 -15.938 -22.375 1 70.69 105 ALA A O 1
ATOM 771 N N . ALA A 1 106 ? 1.558 -14.016 -22.125 1 57.25 106 ALA A N 1
ATOM 772 C CA . ALA A 1 106 ? 1.186 -13.523 -23.453 1 57.25 106 ALA A CA 1
ATOM 773 C C . ALA A 1 106 ? 1.601 -14.508 -24.531 1 57.25 106 ALA A C 1
ATOM 775 O O . ALA A 1 106 ? 2.727 -15.016 -24.531 1 57.25 106 ALA A O 1
ATOM 776 N N . ARG A 1 107 ? 0.607 -15.289 -24.938 1 54.84 107 ARG A N 1
ATOM 777 C CA . ARG A 1 107 ? 0.903 -16.125 -26.094 1 54.84 107 ARG A CA 1
ATOM 778 C C . ARG A 1 107 ? 1.31 -15.266 -27.297 1 54.84 107 ARG A C 1
ATOM 780 O O . ARG A 1 107 ? 0.584 -14.352 -27.688 1 54.84 107 ARG A O 1
ATOM 787 N N . TYR A 1 108 ? 2.521 -14.734 -27.281 1 50.56 108 TYR A N 1
ATOM 788 C CA . TYR A 1 108 ? 2.902 -14.203 -28.594 1 50.56 108 TYR A CA 1
ATOM 789 C C . TYR A 1 108 ? 2.555 -15.188 -29.703 1 50.56 108 TYR A C 1
ATOM 791 O O . TYR A 1 108 ? 2.891 -16.375 -29.625 1 50.56 108 TYR A O 1
ATOM 799 N N . PRO A 1 109 ? 1.501 -14.906 -30.422 1 49.41 109 PRO A N 1
ATOM 800 C CA . PRO A 1 109 ? 1.304 -15.75 -31.594 1 49.41 109 PRO A CA 1
ATOM 801 C C . PRO A 1 109 ? 2.586 -15.961 -32.406 1 49.41 109 PRO A C 1
ATOM 803 O O . PRO A 1 109 ? 3.355 -15.016 -32.594 1 49.41 109 PRO A O 1
ATOM 806 N N . SER A 1 110 ? 3.342 -17.188 -32.281 1 43.06 110 SER A N 1
ATOM 807 C CA . SER A 1 110 ? 4.32 -17.531 -33.312 1 43.06 110 SER A CA 1
ATOM 808 C C . SER A 1 110 ? 3.771 -17.266 -34.719 1 43.06 110 SER A C 1
ATOM 810 O O . SER A 1 110 ? 2.756 -17.844 -35.094 1 43.06 110 SER A O 1
ATOM 812 N N . THR A 1 111 ? 3.461 -16.016 -35.094 1 44.34 111 THR A N 1
ATOM 813 C CA . THR A 1 111 ? 3.123 -15.953 -36.531 1 44.34 111 THR A CA 1
ATOM 814 C C . THR A 1 111 ? 4.094 -16.781 -37.344 1 44.34 111 THR A C 1
ATOM 816 O O . THR A 1 111 ? 5.312 -16.656 -37.219 1 44.34 111 THR A O 1
ATOM 819 N N . ALA A 1 112 ? 3.555 -18.062 -37.969 1 38.97 112 ALA A N 1
ATOM 820 C CA . ALA A 1 112 ? 4.012 -18.703 -39.188 1 38.97 112 ALA A CA 1
ATOM 821 C C . ALA A 1 112 ? 4.129 -17.688 -40.344 1 38.97 112 ALA A C 1
ATOM 823 O O . ALA A 1 112 ? 3.461 -16.656 -40.312 1 38.97 112 ALA A O 1
ATOM 824 N N . MET B 1 1 ? -2.75 -1.144 4.492 1 47.5 1 MET B N 1
ATOM 825 C CA . MET B 1 1 ? -1.395 -1.305 3.975 1 47.5 1 MET B CA 1
ATOM 826 C C . MET B 1 1 ? -0.361 -1.029 5.062 1 47.5 1 MET B C 1
ATOM 828 O O . MET B 1 1 ? -0.285 0.084 5.586 1 47.5 1 MET B O 1
ATOM 832 N N . HIS B 1 2 ? 0.036 -2.154 5.633 1 63.06 2 HIS B N 1
ATOM 833 C CA . HIS B 1 2 ? 0.949 -1.925 6.746 1 63.06 2 HIS B CA 1
ATOM 834 C C . HIS B 1 2 ? 2.387 -2.254 6.359 1 63.06 2 HIS B C 1
ATOM 836 O O . HIS B 1 2 ? 2.648 -3.297 5.754 1 63.06 2 HIS B O 1
ATOM 842 N N . THR B 1 3 ? 3.289 -1.215 6.32 1 69.5 3 THR B N 1
ATOM 843 C CA . THR B 1 3 ? 4.715 -1.506 6.188 1 69.5 3 THR B CA 1
ATOM 844 C C . THR B 1 3 ? 5.441 -1.243 7.5 1 69.5 3 THR B C 1
ATOM 846 O O . THR B 1 3 ? 5.055 -0.36 8.266 1 69.5 3 THR B O 1
ATOM 849 N N . THR B 1 4 ? 6.242 -2.207 7.945 1 73.06 4 THR B N 1
ATOM 850 C CA . THR B 1 4 ? 7.059 -1.974 9.133 1 73.06 4 THR B CA 1
ATOM 851 C C . THR B 1 4 ? 8.281 -1.125 8.789 1 73.06 4 THR B C 1
ATOM 853 O O . THR B 1 4 ? 9.062 -0.767 9.672 1 73.06 4 THR B O 1
ATOM 856 N N . GLY B 1 5 ? 8.398 -0.72 7.48 1 87.12 5 GLY B N 1
ATOM 857 C CA . GLY B 1 5 ? 9.383 0.237 6.996 1 87.12 5 GLY B CA 1
ATOM 858 C C . GLY B 1 5 ? 8.758 1.491 6.414 1 87.12 5 GLY B C 1
ATOM 859 O O . GLY B 1 5 ? 7.922 2.127 7.059 1 87.12 5 GLY B O 1
ATOM 860 N N . GLY B 1 6 ? 9.273 1.864 5.184 1 91.44 6 GLY B N 1
ATOM 861 C CA . GLY B 1 6 ? 8.773 3.055 4.516 1 91.44 6 GLY B CA 1
ATOM 862 C C . GLY B 1 6 ? 7.969 2.742 3.27 1 91.44 6 GLY B C 1
ATOM 863 O O . GLY B 1 6 ? 8.156 1.696 2.646 1 91.44 6 GLY B O 1
ATOM 864 N N . LEU B 1 7 ? 6.977 3.574 2.988 1 93.44 7 LEU B N 1
ATOM 865 C CA . LEU B 1 7 ? 6.195 3.51 1.76 1 93.44 7 LEU B CA 1
ATOM 866 C C . LEU B 1 7 ? 6.371 4.781 0.937 1 93.44 7 LEU B C 1
ATOM 868 O O . LEU B 1 7 ? 6.176 5.887 1.446 1 93.44 7 LEU B O 1
ATOM 872 N N . VAL B 1 8 ? 6.871 4.527 -0.273 1 95.5 8 VAL B N 1
ATOM 873 C CA . VAL B 1 8 ? 6.988 5.656 -1.188 1 95.5 8 VAL B CA 1
ATOM 874 C C . VAL B 1 8 ? 6.098 5.426 -2.408 1 95.5 8 VAL B C 1
ATOM 876 O O . VAL B 1 8 ? 6.184 4.383 -3.059 1 95.5 8 VAL B O 1
ATOM 879 N N . ILE B 1 9 ? 5.219 6.391 -2.66 1 95.12 9 ILE B N 1
ATOM 880 C CA . ILE B 1 9 ? 4.414 6.438 -3.877 1 95.12 9 ILE B CA 1
ATOM 881 C C . ILE B 1 9 ? 4.863 7.609 -4.75 1 95.12 9 ILE B C 1
ATOM 883 O O . ILE B 1 9 ? 4.664 8.773 -4.391 1 95.12 9 ILE B O 1
ATOM 887 N N . SER B 1 10 ? 5.422 7.293 -5.891 1 97.06 10 SER B N 1
ATOM 888 C CA . SER B 1 10 ? 6.012 8.352 -6.699 1 97.06 10 SER B CA 1
ATOM 889 C C . SER B 1 10 ? 4.992 8.953 -7.664 1 97.06 10 SER B C 1
ATOM 891 O O . SER B 1 10 ? 4.996 10.156 -7.914 1 97.06 10 SER B O 1
ATOM 893 N N . ASN B 1 11 ? 4.199 8.109 -8.312 1 96.94 11 ASN B N 1
ATOM 894 C CA . ASN B 1 11 ? 3.154 8.5 -9.25 1 96.94 11 ASN B CA 1
ATOM 895 C C . ASN B 1 11 ? 2.16 7.367 -9.492 1 96.94 11 ASN B C 1
ATOM 897 O O . ASN B 1 11 ? 2.275 6.301 -8.891 1 96.94 11 ASN B O 1
ATOM 901 N N . GLY B 1 12 ? 1.083 7.637 -10.367 1 96.44 12 GLY B N 1
ATOM 902 C CA . GLY B 1 12 ? 0.122 6.617 -10.75 1 96.44 12 GLY B CA 1
ATOM 903 C C . GLY B 1 12 ? -1.177 6.695 -9.977 1 96.44 12 GLY B C 1
ATOM 904 O O . GLY B 1 12 ? -1.491 7.73 -9.383 1 96.44 12 GLY B O 1
ATOM 905 N N . THR B 1 13 ? -1.972 5.539 -10.125 1 97.56 13 THR B N 1
ATOM 906 C CA . THR B 1 13 ? -3.26 5.457 -9.445 1 97.56 13 THR B CA 1
ATOM 907 C C . THR B 1 13 ? -3.262 4.32 -8.43 1 97.56 13 THR B C 1
ATOM 909 O O . THR B 1 13 ? -2.934 3.178 -8.766 1 97.56 13 THR B O 1
ATOM 912 N N . LEU B 1 14 ? -3.594 4.559 -7.227 1 94.56 14 LEU B N 1
ATOM 913 C CA . LEU B 1 14 ? -3.686 3.625 -6.109 1 94.56 14 LEU B CA 1
ATOM 914 C C . LEU B 1 14 ? -5.035 3.744 -5.41 1 94.56 14 LEU B C 1
ATOM 916 O O . LEU B 1 14 ? -5.426 4.836 -4.992 1 94.56 14 LEU B O 1
ATOM 920 N N . ASN B 1 15 ? -5.758 2.656 -5.395 1 95.75 15 ASN B N 1
ATOM 921 C CA . ASN B 1 15 ? -7.016 2.576 -4.66 1 95.75 15 ASN B CA 1
ATOM 922 C C . ASN B 1 15 ? -6.93 1.583 -3.504 1 95.75 15 ASN B C 1
ATOM 924 O O . ASN B 1 15 ? -6.605 0.413 -3.709 1 95.75 15 ASN B O 1
ATOM 928 N N . VAL B 1 16 ? -7.273 2.064 -2.289 1 94.75 16 VAL B N 1
ATOM 929 C CA . VAL B 1 16 ? -7.16 1.251 -1.083 1 94.75 16 VAL B CA 1
ATOM 930 C C . VAL B 1 16 ? -8.5 1.229 -0.346 1 94.75 16 VAL B C 1
ATOM 932 O O . VAL B 1 16 ? -9.039 2.281 -0.006 1 94.75 16 VAL B O 1
ATOM 935 N N . ASN B 1 17 ? -9.031 0.127 -0.212 1 94.12 17 ASN B N 1
ATOM 936 C CA . ASN B 1 17 ? -10.195 -0.082 0.645 1 94.12 17 ASN B CA 1
ATOM 937 C C . ASN B 1 17 ? -9.852 -0.943 1.856 1 94.12 17 ASN B C 1
ATOM 939 O O . ASN B 1 17 ? -9.219 -1.99 1.72 1 94.12 17 ASN B O 1
ATOM 943 N N . SER B 1 18 ? -10.32 -0.421 3.143 1 93.88 18 SER B N 1
ATOM 944 C CA . SER B 1 18 ? -9.969 -1.153 4.355 1 93.88 18 SER B CA 1
ATOM 945 C C . SER B 1 18 ? -11.047 -0.989 5.426 1 93.88 18 SER B C 1
ATOM 947 O O . SER B 1 18 ? -11.586 0.105 5.609 1 93.88 18 SER B O 1
ATOM 949 N N . VAL B 1 19 ? -11.305 -2.117 6.031 1 90.75 19 VAL B N 1
ATOM 950 C CA . VAL B 1 19 ? -12.25 -2.045 7.141 1 90.75 19 VAL B CA 1
ATOM 951 C C . VAL B 1 19 ? -11.523 -1.603 8.414 1 90.75 19 VAL B C 1
ATOM 953 O O . VAL B 1 19 ? -12.141 -1.481 9.477 1 90.75 19 VAL B O 1
ATOM 956 N N . LYS B 1 20 ? -10.172 -1.305 8.352 1 91.44 20 LYS B N 1
ATOM 957 C CA . LYS B 1 20 ? -9.352 -0.761 9.43 1 91.44 20 LYS B CA 1
ATOM 958 C C . LYS B 1 20 ? -8.547 0.446 8.953 1 91.44 20 LYS B C 1
ATOM 960 O O . LYS B 1 20 ? -9.117 1.423 8.461 1 91.44 20 LYS B O 1
ATOM 965 N N . THR B 1 21 ? -7.234 0.386 9.195 1 93.25 21 THR B N 1
ATOM 966 C CA . THR B 1 21 ? -6.371 1.439 8.672 1 93.25 21 THR B CA 1
ATOM 967 C C . THR B 1 21 ? -6.133 1.248 7.176 1 93.25 21 THR B C 1
ATOM 969 O O . THR B 1 21 ? -5.91 0.127 6.715 1 93.25 21 THR B O 1
ATOM 972 N N . GLY B 1 22 ? -6.23 2.283 6.426 1 94.56 22 GLY B N 1
ATOM 973 C CA . GLY B 1 22 ? -6.004 2.207 4.992 1 94.56 22 GLY B CA 1
ATOM 974 C C . GLY B 1 22 ? -4.559 1.937 4.629 1 94.56 22 GLY B C 1
ATOM 975 O O . GLY B 1 22 ? -4.199 0.808 4.285 1 94.56 22 GLY B O 1
ATOM 976 N N . ILE B 1 23 ? -3.721 2.961 4.836 1 94.12 23 ILE B N 1
ATOM 977 C CA . ILE B 1 23 ? -2.293 2.9 4.551 1 94.12 23 ILE B CA 1
ATOM 978 C C . ILE B 1 23 ? -1.5 3.164 5.832 1 94.12 23 ILE B C 1
ATOM 980 O O . ILE B 1 23 ? -1.688 4.195 6.484 1 94.12 23 ILE B O 1
ATOM 984 N N . LYS B 1 24 ? -0.717 2.209 6.168 1 91.69 24 LYS B N 1
ATOM 985 C CA . LYS B 1 24 ? 0.156 2.398 7.324 1 91.69 24 LYS B CA 1
ATOM 986 C C . LYS B 1 24 ? 1.616 2.158 6.953 1 91.69 24 LYS B C 1
ATOM 988 O O . LYS B 1 24 ? 1.976 1.071 6.496 1 91.69 24 LYS B O 1
ATOM 993 N N . GLY B 1 25 ? 2.482 3.148 7.086 1 93.25 25 GLY B N 1
ATOM 994 C CA . GLY B 1 25 ? 3.934 3.043 7.129 1 93.25 25 GLY B CA 1
ATOM 995 C C . GLY B 1 25 ? 4.508 3.287 8.516 1 93.25 25 GLY B C 1
ATOM 996 O O . GLY B 1 25 ? 4.406 4.395 9.047 1 93.25 25 GLY B O 1
ATOM 997 N N . LYS B 1 26 ? 5.086 2.246 9.039 1 92.31 26 LYS B N 1
ATOM 998 C CA . LYS B 1 26 ? 5.629 2.432 10.383 1 92.31 26 LYS B CA 1
ATOM 999 C C . LYS B 1 26 ? 6.59 3.615 10.43 1 92.31 26 LYS B C 1
ATOM 1001 O O . LYS B 1 26 ? 6.406 4.543 11.219 1 92.31 26 LYS B O 1
ATOM 1006 N N . ASN B 1 27 ? 7.629 3.58 9.477 1 95.25 27 ASN B N 1
ATOM 1007 C CA . ASN B 1 27 ? 8.625 4.648 9.484 1 95.25 27 ASN B CA 1
ATOM 1008 C C . ASN B 1 27 ? 8.094 5.914 8.828 1 95.25 27 ASN B C 1
ATOM 1010 O O . ASN B 1 27 ? 8.234 7.012 9.367 1 95.25 27 ASN B O 1
ATOM 1014 N N . TYR B 1 28 ? 7.508 5.758 7.668 1 96.06 28 TYR B N 1
ATOM 1015 C CA . TYR B 1 28 ? 6.988 6.938 6.984 1 96.06 28 TYR B CA 1
ATOM 1016 C C . TYR B 1 28 ? 6.07 6.543 5.836 1 96.06 28 TYR B C 1
ATOM 1018 O O . TYR B 1 28 ? 6.113 5.406 5.359 1 96.06 28 TYR B O 1
ATOM 1026 N N . VAL B 1 29 ? 5.246 7.434 5.434 1 97 29 VAL B N 1
ATOM 1027 C CA . VAL B 1 29 ? 4.5 7.422 4.18 1 97 29 VAL B CA 1
ATOM 1028 C C . VAL B 1 29 ? 4.824 8.68 3.371 1 97 29 VAL B C 1
ATOM 1030 O O . VAL B 1 29 ? 4.613 9.797 3.842 1 97 29 VAL B O 1
ATOM 1033 N N . ASP B 1 30 ? 5.414 8.453 2.229 1 97.44 30 ASP B N 1
ATOM 1034 C CA . ASP B 1 30 ? 5.852 9.562 1.379 1 97.44 30 ASP B CA 1
ATOM 1035 C C . ASP B 1 30 ? 5.148 9.523 0.023 1 97.44 30 ASP B C 1
ATOM 1037 O O . ASP B 1 30 ? 5.445 8.664 -0.812 1 97.44 30 ASP B O 1
ATOM 1041 N N . ILE B 1 31 ? 4.215 10.445 -0.155 1 97.69 31 ILE B N 1
ATOM 1042 C CA . ILE B 1 31 ? 3.479 10.531 -1.41 1 97.69 31 ILE B CA 1
ATOM 1043 C C . ILE B 1 31 ? 4.012 11.688 -2.248 1 97.69 31 ILE B C 1
ATOM 1045 O O . ILE B 1 31 ? 3.783 12.852 -1.919 1 97.69 31 ILE B O 1
ATOM 1049 N N . LEU B 1 32 ? 4.668 11.352 -3.334 1 98.06 32 LEU B N 1
ATOM 1050 C CA . LEU B 1 32 ? 5.363 12.344 -4.148 1 98.06 32 LEU B CA 1
ATOM 1051 C C . LEU B 1 32 ? 4.504 12.773 -5.332 1 98.06 32 LEU B C 1
ATOM 1053 O O . LEU B 1 32 ? 4.777 13.797 -5.965 1 98.06 32 LEU B O 1
ATOM 1057 N N . GLY B 1 33 ? 3.492 11.945 -5.656 1 96.88 33 GLY B N 1
ATOM 1058 C CA . GLY B 1 33 ? 2.59 12.234 -6.758 1 96.88 33 GLY B CA 1
ATOM 1059 C C . GLY B 1 33 ? 1.537 11.164 -6.965 1 96.88 33 GLY B C 1
ATOM 1060 O O . GLY B 1 33 ? 1.439 10.219 -6.176 1 96.88 33 GLY B O 1
ATOM 1061 N N . GLY B 1 34 ? 0.716 11.453 -8.062 1 97.25 34 GLY B N 1
ATOM 1062 C CA . GLY B 1 34 ? -0.285 10.469 -8.445 1 97.25 34 GLY B CA 1
ATOM 1063 C C . GLY B 1 34 ? -1.663 10.773 -7.891 1 97.25 34 GLY B C 1
ATOM 1064 O O . GLY B 1 34 ? -1.908 11.867 -7.387 1 97.25 34 GLY B O 1
ATOM 1065 N N . GLU B 1 35 ? -2.619 9.82 -8.133 1 98.69 35 GLU B N 1
ATOM 1066 C CA . GLU B 1 35 ? -3.973 9.828 -7.582 1 98.69 35 GLU B CA 1
ATOM 1067 C C . GLU B 1 35 ? -4.16 8.703 -6.566 1 98.69 35 GLU B C 1
ATOM 1069 O O . GLU B 1 35 ? -4.258 7.531 -6.938 1 98.69 35 GLU B O 1
ATOM 1074 N N . VAL B 1 36 ? -4.23 9.086 -5.328 1 97.5 36 VAL B N 1
ATOM 1075 C CA . VAL B 1 36 ? -4.332 8.125 -4.234 1 97.5 36 VAL B CA 1
ATOM 1076 C C . VAL B 1 36 ? -5.691 8.258 -3.555 1 97.5 36 VAL B C 1
ATOM 1078 O O . VAL B 1 36 ? -6.035 9.328 -3.045 1 97.5 36 VAL B O 1
ATOM 1081 N N . SER B 1 37 ? -6.492 7.219 -3.59 1 98.19 37 SER B N 1
ATOM 1082 C CA . SER B 1 37 ? -7.781 7.176 -2.91 1 98.19 37 SER B CA 1
ATOM 1083 C C . SER B 1 37 ? -7.789 6.125 -1.804 1 98.19 37 SER B C 1
ATOM 1085 O O . SER B 1 37 ? -7.48 4.957 -2.049 1 98.19 37 SER B O 1
ATOM 1087 N N . VAL B 1 38 ? -8.148 6.539 -0.583 1 97.06 38 VAL B N 1
ATOM 1088 C CA . VAL B 1 38 ? -8.172 5.645 0.57 1 97.06 38 VAL B CA 1
ATOM 1089 C C . VAL B 1 38 ? -9.531 5.727 1.259 1 97.06 38 VAL B C 1
ATOM 1091 O O . VAL B 1 38 ? -9.953 6.805 1.682 1 97.06 38 VAL B O 1
ATOM 1094 N N . ASN B 1 39 ? -10.242 4.668 1.285 1 97.44 39 ASN B N 1
ATOM 1095 C CA . ASN B 1 39 ? -11.477 4.488 2.039 1 97.44 39 ASN B CA 1
ATOM 1096 C C . ASN B 1 39 ? -11.297 3.508 3.191 1 97.44 39 ASN B C 1
ATOM 1098 O O . ASN B 1 39 ? -11.141 2.305 2.971 1 97.44 39 ASN B O 1
ATOM 1102 N N . SER B 1 40 ? -11.258 4.031 4.477 1 96.19 40 SER B N 1
ATOM 1103 C CA . SER B 1 40 ? -10.93 3.205 5.633 1 96.19 40 SER B CA 1
ATOM 1104 C C . SER B 1 40 ? -11.906 3.451 6.781 1 96.19 40 SER B C 1
ATOM 1106 O O . SER B 1 40 ? -12.469 4.539 6.898 1 96.19 40 SER B O 1
ATOM 1108 N N . GLN B 1 41 ? -12.109 2.48 7.594 1 96 41 GLN B N 1
ATOM 1109 C CA . GLN B 1 41 ? -13.047 2.625 8.703 1 96 41 GLN B CA 1
ATOM 1110 C C . GLN B 1 41 ? -12.344 3.145 9.953 1 96 41 GLN B C 1
ATOM 1112 O O . GLN B 1 41 ? -12.992 3.549 10.914 1 96 41 GLN B O 1
ATOM 1117 N N . LYS B 1 42 ? -10.984 3.121 9.977 1 95.75 42 LYS B N 1
ATOM 1118 C CA . LYS B 1 42 ? -10.188 3.781 11 1 95.75 42 LYS B CA 1
ATOM 1119 C C . LYS B 1 42 ? -9.344 4.906 10.406 1 95.75 42 LYS B C 1
ATOM 1121 O O . LYS B 1 42 ? -9.875 5.812 9.766 1 95.75 42 LYS B O 1
ATOM 1126 N N . ASP B 1 43 ? -7.996 4.926 10.688 1 96.38 43 ASP B N 1
ATOM 1127 C CA . ASP B 1 43 ? -7.164 5.949 10.07 1 96.38 43 ASP B CA 1
ATOM 1128 C C . ASP B 1 43 ? -6.973 5.676 8.578 1 96.38 43 ASP B C 1
ATOM 1130 O O . ASP B 1 43 ? -6.812 4.527 8.164 1 96.38 43 ASP B O 1
ATOM 1134 N N . ALA B 1 44 ? -7.012 6.727 7.867 1 96.88 44 ALA B N 1
ATOM 1135 C CA . ALA B 1 44 ? -6.812 6.523 6.434 1 96.88 44 ALA B CA 1
ATOM 1136 C C . ALA B 1 44 ? -5.34 6.309 6.109 1 96.88 44 ALA B C 1
ATOM 1138 O O . ALA B 1 44 ? -4.969 5.289 5.527 1 96.88 44 ALA B O 1
ATOM 1139 N N . ILE B 1 45 ? -4.5 7.301 6.449 1 97.19 45 ILE B N 1
ATOM 1140 C CA . ILE B 1 45 ? -3.053 7.223 6.273 1 97.19 45 ILE B CA 1
ATOM 1141 C C . ILE B 1 45 ? -2.355 7.535 7.594 1 97.19 45 ILE B C 1
ATOM 1143 O O . ILE B 1 45 ? -2.666 8.531 8.242 1 97.19 45 ILE B O 1
ATOM 1147 N N . LYS B 1 46 ? -1.368 6.633 7.938 1 95.88 46 LYS B N 1
ATOM 1148 C CA . LYS B 1 46 ? -0.718 6.953 9.203 1 95.88 46 LYS B CA 1
ATOM 1149 C C . LYS B 1 46 ? 0.725 6.457 9.227 1 95.88 46 LYS B C 1
ATOM 1151 O O . LYS B 1 46 ? 1.061 5.484 8.547 1 95.88 46 LYS B O 1
ATOM 1156 N N . ALA B 1 47 ? 1.532 7.086 9.984 1 96.75 47 ALA B N 1
ATOM 1157 C CA . ALA B 1 47 ? 2.883 6.684 10.375 1 96.75 47 ALA B CA 1
ATOM 1158 C C . ALA B 1 47 ? 3.02 6.633 11.898 1 96.75 47 ALA B C 1
ATOM 1160 O O . ALA B 1 47 ? 2.604 7.559 12.594 1 96.75 47 ALA B O 1
ATOM 1161 N N . THR B 1 48 ? 3.711 5.504 12.398 1 94.94 48 THR B N 1
ATOM 1162 C CA . THR B 1 48 ? 3.457 5.25 13.812 1 94.94 48 THR B CA 1
ATOM 1163 C C . THR B 1 48 ? 4.77 5.109 14.578 1 94.94 48 THR B C 1
ATOM 1165 O O . THR B 1 48 ? 4.766 4.887 15.789 1 94.94 48 THR B O 1
ATOM 1168 N N . ASN B 1 49 ? 5.914 5.238 13.945 1 96.19 49 ASN B N 1
ATOM 1169 C CA . ASN B 1 49 ? 7.188 5.055 14.633 1 96.19 49 ASN B CA 1
ATOM 1170 C C . ASN B 1 49 ? 7.461 6.195 15.609 1 96.19 49 ASN B C 1
ATOM 1172 O O . ASN B 1 49 ? 7.68 7.332 15.203 1 96.19 49 ASN B O 1
ATOM 1176 N N . SER B 1 50 ? 7.422 5.844 16.828 1 94.94 50 SER B N 1
ATOM 1177 C CA . SER B 1 50 ? 7.629 6.852 17.875 1 94.94 50 SER B CA 1
ATOM 1178 C C . SER B 1 50 ? 8.977 6.664 18.562 1 94.94 50 SER B C 1
ATOM 1180 O O . SER B 1 50 ? 9.352 7.457 19.422 1 94.94 50 SER B O 1
ATOM 1182 N N . LYS B 1 51 ? 9.648 5.641 18.125 1 93.94 51 LYS B N 1
ATOM 1183 C CA . LYS B 1 51 ? 10.82 5.234 18.906 1 93.94 51 LYS B CA 1
ATOM 1184 C C . LYS B 1 51 ? 12.109 5.746 18.266 1 93.94 51 LYS B C 1
ATOM 1186 O O . LYS B 1 51 ? 13.062 6.082 18.969 1 93.94 51 LYS B O 1
ATOM 1191 N N . GLU B 1 52 ? 12.172 5.695 16.969 1 93.62 52 GLU B N 1
ATOM 1192 C CA . GLU B 1 52 ? 13.398 6.051 16.25 1 93.62 52 GLU B CA 1
ATOM 1193 C C . GLU B 1 52 ? 13.312 7.465 15.688 1 93.62 52 GLU B C 1
ATOM 1195 O O . GLU B 1 52 ? 12.328 7.828 15.047 1 93.62 52 GLU B O 1
ATOM 1200 N N . GLU B 1 53 ? 14.383 8.234 16 1 92.94 53 GLU B N 1
ATOM 1201 C CA . GLU B 1 53 ? 14.43 9.594 15.477 1 92.94 53 GLU B CA 1
ATOM 1202 C C . GLU B 1 53 ? 14.438 9.586 13.953 1 92.94 53 GLU B C 1
ATOM 1204 O O . GLU B 1 53 ? 15.023 8.703 13.328 1 92.94 53 GLU B O 1
ATOM 1209 N N . GLY B 1 54 ? 13.852 10.516 13.383 1 95.06 54 GLY B N 1
ATOM 1210 C CA . GLY B 1 54 ? 13.867 10.68 11.938 1 95.06 54 GLY B CA 1
ATOM 1211 C C . GLY B 1 54 ? 12.719 9.961 11.25 1 95.06 54 GLY B C 1
ATOM 1212 O O . GLY B 1 54 ? 12.578 10.039 10.023 1 95.06 54 GLY B O 1
ATOM 1213 N N . TYR B 1 55 ? 11.992 9.234 12.102 1 96.12 55 TYR B N 1
ATOM 1214 C CA . TYR B 1 55 ? 10.852 8.508 11.555 1 96.12 55 TYR B CA 1
ATOM 1215 C C . TYR B 1 55 ? 9.547 9.008 12.164 1 96.12 55 TYR B C 1
ATOM 1217 O O . TYR B 1 55 ? 9.5 10.102 12.734 1 96.12 55 TYR B O 1
ATOM 1225 N N . GLY B 1 56 ? 8.398 8.359 11.766 1 97.19 56 GLY B N 1
ATOM 1226 C CA . GLY B 1 56 ? 7.102 8.758 12.281 1 97.19 56 GLY B CA 1
ATOM 1227 C C . GLY B 1 56 ? 6.5 9.938 11.547 1 97.19 56 GLY B C 1
ATOM 1228 O O . GLY B 1 56 ? 5.949 10.852 12.164 1 97.19 56 GLY B O 1
ATOM 1229 N N . TRP B 1 57 ? 6.723 10.008 10.234 1 97.94 57 TRP B N 1
ATOM 1230 C CA . TRP B 1 57 ? 6.199 11.148 9.492 1 97.94 57 TRP B CA 1
ATOM 1231 C C . TRP B 1 57 ? 5.43 10.695 8.258 1 97.94 57 TRP B C 1
ATOM 1233 O O . TRP B 1 57 ? 5.676 9.609 7.73 1 97.94 57 TRP B O 1
ATOM 1243 N N . ALA B 1 58 ? 4.535 11.484 7.844 1 98.06 58 ALA B N 1
ATOM 1244 C CA . ALA B 1 58 ? 3.777 11.344 6.605 1 98.06 58 ALA B CA 1
ATOM 1245 C C . ALA B 1 58 ? 3.789 12.633 5.801 1 98.06 58 ALA B C 1
ATOM 1247 O O . ALA B 1 58 ? 3.576 13.719 6.352 1 98.06 58 ALA B O 1
ATOM 1248 N N . ARG B 1 59 ? 4.027 12.422 4.547 1 98 59 ARG B N 1
ATOM 1249 C CA . ARG B 1 59 ? 4.25 13.602 3.719 1 98 59 ARG B CA 1
ATOM 1250 C C . ARG B 1 59 ? 3.549 13.461 2.369 1 98 59 ARG B C 1
ATOM 1252 O O . ARG B 1 59 ? 3.58 12.391 1.756 1 98 59 ARG B O 1
ATOM 1259 N N . ILE B 1 60 ? 2.902 14.555 1.957 1 97.69 60 ILE B N 1
ATOM 1260 C CA . ILE B 1 60 ? 2.322 14.695 0.626 1 97.69 60 ILE B CA 1
ATOM 1261 C C . ILE B 1 60 ? 2.953 15.891 -0.087 1 97.69 60 ILE B C 1
ATOM 1263 O O . ILE B 1 60 ? 2.684 17.047 0.26 1 97.69 60 ILE B O 1
ATOM 1267 N N . THR B 1 61 ? 3.797 15.602 -1.076 1 97.19 61 THR B N 1
ATOM 1268 C CA . THR B 1 61 ? 4.496 16.703 -1.739 1 97.19 61 THR B CA 1
ATOM 1269 C C . THR B 1 61 ? 4.125 16.766 -3.219 1 97.19 61 THR B C 1
ATOM 1271 O O . THR B 1 61 ? 4.77 17.469 -3.996 1 97.19 61 THR B O 1
ATOM 1274 N N . GLY B 1 62 ? 3.156 15.977 -3.623 1 96.06 62 GLY B N 1
ATOM 1275 C CA . GLY B 1 62 ? 2.598 15.992 -4.965 1 96.06 62 GLY B CA 1
ATOM 1276 C C . GLY B 1 62 ? 1.38 15.102 -5.117 1 96.06 62 GLY B C 1
ATOM 1277 O O . GLY B 1 62 ? 1.094 14.281 -4.242 1 96.06 62 GLY B O 1
ATOM 1278 N N . GLY B 1 63 ? 0.653 15.344 -6.188 1 96.88 63 GLY B N 1
ATOM 1279 C CA . GLY B 1 63 ? -0.482 14.5 -6.523 1 96.88 63 GLY B CA 1
ATOM 1280 C C . GLY B 1 63 ? -1.761 14.906 -5.816 1 96.88 63 GLY B C 1
ATOM 1281 O O . GLY B 1 63 ? -1.845 16 -5.258 1 96.88 63 GLY B O 1
ATOM 1282 N N . THR B 1 64 ? -2.768 14.156 -5.945 1 98.38 64 THR B N 1
ATOM 1283 C CA . THR B 1 64 ? -4.07 14.328 -5.309 1 98.38 64 THR B CA 1
ATOM 1284 C C . THR B 1 64 ? -4.395 13.133 -4.41 1 98.38 64 THR B C 1
ATOM 1286 O O . THR B 1 64 ? -4.441 11.992 -4.879 1 98.38 64 THR B O 1
ATOM 1289 N N . VAL B 1 65 ? -4.574 13.414 -3.162 1 98.25 65 VAL B N 1
ATOM 1290 C CA . VAL B 1 65 ? -4.91 12.406 -2.162 1 98.25 65 VAL B CA 1
ATOM 1291 C C . VAL B 1 65 ? -6.32 12.656 -1.633 1 98.25 65 VAL B C 1
ATOM 1293 O O . VAL B 1 65 ? -6.625 13.75 -1.155 1 98.25 65 VAL B O 1
ATOM 1296 N N . LYS B 1 66 ? -7.152 11.648 -1.841 1 98.75 66 LYS B N 1
ATOM 1297 C CA . LYS B 1 66 ? -8.508 11.688 -1.306 1 98.75 66 LYS B CA 1
ATOM 1298 C C . LYS B 1 66 ? -8.703 10.617 -0.232 1 98.75 66 LYS B C 1
ATOM 1300 O O . LYS B 1 66 ? -8.383 9.445 -0.444 1 98.75 66 LYS B O 1
ATOM 1305 N N . VAL B 1 67 ? -9.312 11.047 0.939 1 98.31 67 VAL B N 1
ATOM 1306 C CA . VAL B 1 67 ? -9.469 10.039 1.984 1 98.31 67 VAL B CA 1
ATOM 1307 C C . VAL B 1 67 ? -10.867 10.133 2.582 1 98.31 67 VAL B C 1
ATOM 1309 O O . VAL B 1 67 ? -11.43 11.219 2.723 1 98.31 67 VAL B O 1
ATOM 1312 N N . ILE B 1 68 ? -11.453 9.094 2.828 1 98.31 68 ILE B N 1
ATOM 1313 C CA . ILE B 1 68 ? -12.555 8.867 3.756 1 98.31 68 ILE B CA 1
ATOM 1314 C C . ILE B 1 68 ? -12.07 8.023 4.934 1 98.31 68 ILE B C 1
ATOM 1316 O O . ILE B 1 68 ? -11.523 6.938 4.742 1 98.31 68 ILE B O 1
ATOM 1320 N N . ALA B 1 69 ? -12.266 8.562 6.117 1 97.81 69 ALA B N 1
ATOM 1321 C CA . ALA B 1 69 ? -11.727 7.883 7.293 1 97.81 69 ALA B CA 1
ATOM 1322 C C . ALA B 1 69 ? -12.75 7.848 8.422 1 97.81 69 ALA B C 1
ATOM 1324 O O . ALA B 1 69 ? -13.484 8.82 8.633 1 97.81 69 ALA B O 1
ATOM 1325 N N . GLY B 1 70 ? -12.734 6.676 9.117 1 97.88 70 GLY B N 1
ATOM 1326 C CA . GLY B 1 70 ? -13.57 6.59 10.305 1 97.88 70 GLY B CA 1
ATOM 1327 C C . GLY B 1 70 ? -12.984 7.312 11.508 1 97.88 70 GLY B C 1
ATOM 1328 O O . GLY B 1 70 ? -13.711 7.688 12.43 1 97.88 70 GLY B O 1
ATOM 1329 N N . ASP B 1 71 ? -11.633 7.504 11.531 1 97.94 71 ASP B N 1
ATOM 1330 C CA . ASP B 1 71 ? -10.961 8.211 12.617 1 97.94 71 ASP B CA 1
ATOM 1331 C C . ASP B 1 71 ? -10.133 9.375 12.086 1 97.94 71 ASP B C 1
ATOM 1333 O O . ASP B 1 71 ? -10.672 10.453 11.82 1 97.94 71 ASP B O 1
ATOM 1337 N N . ASP B 1 72 ? -8.758 9.188 11.852 1 97.94 72 ASP B N 1
ATOM 1338 C CA . ASP B 1 72 ? -7.941 10.289 11.359 1 97.94 72 ASP B CA 1
ATOM 1339 C C . ASP B 1 72 ? -7.738 10.188 9.844 1 97.94 72 ASP B C 1
ATOM 1341 O O . ASP B 1 72 ? -7.52 9.094 9.32 1 97.94 72 ASP B O 1
ATOM 1345 N N . GLY B 1 73 ? -7.875 11.258 9.203 1 98.38 73 GLY B N 1
ATOM 1346 C CA . GLY B 1 73 ? -7.566 11.281 7.781 1 98.38 73 GLY B CA 1
ATOM 1347 C C . GLY B 1 73 ? -6.098 11.047 7.484 1 98.38 73 GLY B C 1
ATOM 1348 O O . GLY B 1 73 ? -5.75 10.156 6.711 1 98.38 73 GLY B O 1
ATOM 1349 N N . LEU B 1 74 ? -5.316 11.961 8.047 1 98.25 74 LEU B N 1
ATOM 1350 C CA . LEU B 1 74 ? -3.861 11.867 7.988 1 98.25 74 LEU B CA 1
ATOM 1351 C C . LEU B 1 74 ? -3.246 12.039 9.375 1 98.25 74 LEU B C 1
ATOM 1353 O O . LEU B 1 74 ? -3.467 13.055 10.039 1 98.25 74 LEU B O 1
ATOM 1357 N N . LYS B 1 75 ? -2.492 10.914 9.742 1 97.81 75 LYS B N 1
ATOM 1358 C CA . LYS B 1 75 ? -1.936 10.945 11.094 1 97.81 75 LYS B CA 1
ATOM 1359 C C . LYS B 1 75 ? -0.475 10.5 11.094 1 97.81 75 LYS B C 1
ATOM 1361 O O . LYS B 1 75 ? -0.121 9.508 10.453 1 97.81 75 LYS B O 1
ATOM 1366 N N . ALA B 1 76 ? 0.348 11.25 11.758 1 98.19 76 ALA B N 1
ATOM 1367 C CA . ALA B 1 76 ? 1.712 10.812 12.047 1 98.19 76 ALA B CA 1
ATOM 1368 C C . ALA B 1 76 ? 2.102 11.141 13.484 1 98.19 76 ALA B C 1
ATOM 1370 O O . ALA B 1 76 ? 1.754 12.203 14 1 98.19 76 ALA B O 1
ATOM 1371 N N . ILE B 1 77 ? 2.811 10.219 14.039 1 97.31 77 ILE B N 1
ATOM 1372 C CA . ILE B 1 77 ? 3.141 10.406 15.453 1 97.31 77 ILE B CA 1
ATOM 1373 C C . ILE B 1 77 ? 3.996 11.664 15.617 1 97.31 77 ILE B C 1
ATOM 1375 O O . ILE B 1 77 ? 3.881 12.375 16.625 1 97.31 77 ILE B O 1
ATOM 1379 N N . ARG B 1 78 ? 4.781 12.039 14.617 1 97.69 78 ARG B N 1
ATOM 1380 C CA . ARG B 1 78 ? 5.648 13.203 14.773 1 97.69 78 ARG B CA 1
ATOM 1381 C C . ARG B 1 78 ? 5.262 14.312 13.805 1 97.69 78 ARG B C 1
ATOM 1383 O O . ARG B 1 78 ? 4.633 15.297 14.188 1 97.69 78 ARG B O 1
ATOM 1390 N N . THR B 1 79 ? 5.488 14.133 12.484 1 97.62 79 THR B N 1
ATOM 1391 C CA . THR B 1 79 ? 5.309 15.25 11.562 1 97.62 79 THR B CA 1
ATOM 1392 C C . THR B 1 79 ? 4.391 14.859 10.406 1 97.62 79 THR B C 1
ATOM 1394 O O . THR B 1 79 ? 4.555 13.789 9.812 1 97.62 79 THR B O 1
ATOM 1397 N N . VAL B 1 80 ? 3.512 15.68 10.133 1 98 80 VAL B N 1
ATOM 1398 C CA . VAL B 1 80 ? 2.766 15.672 8.875 1 98 80 VAL B CA 1
ATOM 1399 C C . VAL B 1 80 ? 3.162 16.875 8.031 1 98 80 VAL B C 1
ATOM 1401 O O . VAL B 1 80 ? 3.217 18 8.531 1 98 80 VAL B O 1
ATOM 1404 N N . GLU B 1 81 ? 3.484 16.578 6.809 1 97.38 81 GLU B N 1
ATOM 1405 C CA . GLU B 1 81 ? 3.805 17.672 5.887 1 97.38 81 GLU B CA 1
ATOM 1406 C C . GLU B 1 81 ? 2.969 17.578 4.617 1 97.38 81 GLU B C 1
ATOM 1408 O O . GLU B 1 81 ? 2.932 16.531 3.963 1 97.38 81 GLU B O 1
ATOM 1413 N N . ILE B 1 82 ? 2.295 18.578 4.281 1 96.69 82 ILE B N 1
ATOM 1414 C CA . ILE B 1 82 ? 1.583 18.719 3.014 1 96.69 82 ILE B CA 1
ATOM 1415 C C . ILE B 1 82 ? 2.154 19.906 2.23 1 96.69 82 ILE B C 1
ATOM 1417 O O . ILE B 1 82 ? 2.023 21.047 2.652 1 96.69 82 ILE B O 1
ATOM 1421 N N . ALA B 1 83 ? 2.816 19.531 1.149 1 93.38 83 ALA B N 1
ATOM 1422 C CA . ALA B 1 83 ? 3.447 20.547 0.312 1 93.38 83 ALA B CA 1
ATOM 1423 C C . ALA B 1 83 ? 3.264 20.234 -1.169 1 93.38 83 ALA B C 1
ATOM 1425 O O . ALA B 1 83 ? 3.58 19.125 -1.616 1 93.38 83 ALA B O 1
ATOM 1426 N N . ASP B 1 84 ? 2.715 21.016 -2.002 1 91.56 84 ASP B N 1
ATOM 1427 C CA . ASP B 1 84 ? 2.592 20.984 -3.457 1 91.56 84 ASP B CA 1
ATOM 1428 C C . ASP B 1 84 ? 1.623 19.891 -3.896 1 91.56 84 ASP B C 1
ATOM 1430 O O . ASP B 1 84 ? 1.547 19.562 -5.082 1 91.56 84 ASP B O 1
ATOM 1434 N N . GLY B 1 85 ? 1.135 19.109 -2.99 1 94.56 85 GLY B N 1
ATOM 1435 C CA . GLY B 1 85 ? 0.057 18.188 -3.281 1 94.56 85 GLY B CA 1
ATOM 1436 C C . GLY B 1 85 ? -1.271 18.609 -2.68 1 94.56 85 GLY B C 1
ATOM 1437 O O . GLY B 1 85 ? -1.347 19.609 -1.963 1 94.56 85 GLY B O 1
ATOM 1438 N N . THR B 1 86 ? -2.338 17.953 -3.053 1 96.12 86 THR B N 1
ATOM 1439 C CA . THR B 1 86 ? -3.674 18.219 -2.531 1 96.12 86 THR B CA 1
ATOM 1440 C C . THR B 1 86 ? -4.148 17.078 -1.642 1 96.12 86 THR B C 1
ATOM 1442 O O . THR B 1 86 ? -4.016 15.898 -2.004 1 96.12 86 THR B O 1
ATOM 1445 N N . LEU B 1 87 ? -4.613 17.359 -0.476 1 97.06 87 LEU B N 1
ATOM 1446 C CA . LEU B 1 87 ? -5.277 16.406 0.417 1 97.06 87 LEU B CA 1
ATOM 1447 C C . LEU B 1 87 ? -6.742 16.797 0.609 1 97.06 87 LEU B C 1
ATOM 1449 O O . LEU B 1 87 ? -7.047 17.859 1.151 1 97.06 87 LEU B O 1
ATOM 1453 N N . ASN B 1 88 ? -7.547 16 0.049 1 98.12 88 ASN B N 1
ATOM 1454 C CA . ASN B 1 88 ? -8.984 16.156 0.241 1 98.12 88 ASN B CA 1
ATOM 1455 C C . ASN B 1 88 ? -9.531 15.148 1.24 1 98.12 88 ASN B C 1
ATOM 1457 O O . ASN B 1 88 ? -9.641 13.961 0.929 1 98.12 88 ASN B O 1
ATOM 1461 N N . ILE B 1 89 ? -9.852 15.586 2.451 1 98.19 89 ILE B N 1
ATOM 1462 C CA . ILE B 1 89 ? -10.484 14.75 3.459 1 98.19 89 ILE B CA 1
ATOM 1463 C C . ILE B 1 89 ? -12.008 14.875 3.357 1 98.19 89 ILE B C 1
ATOM 1465 O O . ILE B 1 89 ? -12.586 15.844 3.846 1 98.19 89 ILE B O 1
ATOM 1469 N N . GLU B 1 90 ? -12.539 13.875 2.754 1 98.5 90 GLU B N 1
ATOM 1470 C CA . GLU B 1 90 ? -13.977 13.93 2.492 1 98.5 90 GLU B CA 1
ATOM 1471 C C . GLU B 1 90 ? -14.773 13.664 3.762 1 98.5 90 GLU B C 1
ATOM 1473 O O . GLU B 1 90 ? -15.836 14.258 3.971 1 98.5 90 GLU B O 1
ATOM 1478 N N . LYS B 1 91 ? -14.336 12.734 4.531 1 98.06 91 LYS B N 1
ATOM 1479 C CA . LYS B 1 91 ? -14.891 12.383 5.836 1 98.06 91 LYS B CA 1
ATOM 1480 C C . LYS B 1 91 ? -13.805 11.875 6.777 1 98.06 91 LYS B C 1
ATOM 1482 O O . LYS B 1 91 ? -12.969 11.055 6.387 1 98.06 91 LYS B O 1
ATOM 1487 N N . ALA B 1 92 ? -13.812 12.406 8.023 1 98.31 92 ALA B N 1
ATOM 1488 C CA . ALA B 1 92 ? -12.953 11.906 9.086 1 98.31 92 ALA B CA 1
ATOM 1489 C C . ALA B 1 92 ? -13.375 12.469 10.445 1 98.31 92 ALA B C 1
ATOM 1491 O O . ALA B 1 92 ? -13.898 13.586 10.523 1 98.31 92 ALA B O 1
ATOM 1492 N N . ARG B 1 93 ? -13.195 11.617 11.453 1 98.25 93 ARG B N 1
ATOM 1493 C CA . ARG B 1 93 ? -13.438 12.18 12.781 1 98.25 93 ARG B CA 1
ATOM 1494 C C . ARG B 1 93 ? -12.477 13.336 13.062 1 98.25 93 ARG B C 1
ATOM 1496 O O . ARG B 1 93 ? -12.898 14.398 13.523 1 98.25 93 ARG B O 1
ATOM 1503 N N . GLU B 1 94 ? -11.148 13.07 12.945 1 96.31 94 GLU B N 1
ATOM 1504 C CA . GLU B 1 94 ? -10.133 14.117 12.969 1 96.31 94 GLU B CA 1
ATOM 1505 C C . GLU B 1 94 ? -9.398 14.203 11.633 1 96.31 94 GLU B C 1
ATOM 1507 O O . GLU B 1 94 ? -9.055 13.18 11.039 1 96.31 94 GLU B O 1
ATOM 1512 N N . GLY B 1 95 ? -9.25 15.367 11.109 1 96.81 95 GLY B N 1
ATOM 1513 C CA . GLY B 1 95 ? -8.617 15.555 9.812 1 96.81 95 GLY B CA 1
ATOM 1514 C C . GLY B 1 95 ? -7.164 15.125 9.789 1 96.81 95 GLY B C 1
ATOM 1515 O O . GLY B 1 95 ? -6.852 14 9.391 1 96.81 95 GLY B O 1
ATOM 1516 N N . VAL B 1 96 ? -6.32 16.125 10.258 1 97.19 96 VAL B N 1
ATOM 1517 C CA . VAL B 1 96 ? -4.879 15.898 10.312 1 97.19 96 VAL B CA 1
ATOM 1518 C C . VAL B 1 96 ? -4.398 15.938 11.758 1 97.19 96 VAL B C 1
ATOM 1520 O O . VAL B 1 96 ? -4.797 16.828 12.531 1 97.19 96 VAL B O 1
ATOM 1523 N N . GLU B 1 97 ? -3.652 14.875 12.102 1 97.38 97 GLU B N 1
ATOM 1524 C CA . GLU B 1 97 ? -3.092 14.852 13.453 1 97.38 97 GLU B CA 1
ATOM 1525 C C . GLU B 1 97 ? -1.596 14.547 13.422 1 97.38 97 GLU B C 1
ATOM 1527 O O . GLU B 1 97 ? -1.158 13.625 12.734 1 97.38 97 GLU B O 1
ATOM 1532 N N . GLY B 1 98 ? -0.747 15.203 14.102 1 97.25 98 GLY B N 1
ATOM 1533 C CA . GLY B 1 98 ? 0.687 15.039 14.289 1 97.25 98 GLY B CA 1
ATOM 1534 C C . GLY B 1 98 ? 1.27 16 15.312 1 97.25 98 GLY B C 1
ATOM 1535 O O . GLY B 1 98 ? 0.616 16.969 15.703 1 97.25 98 GLY B O 1
ATOM 1536 N N . GLN B 1 99 ? 2.312 15.688 15.859 1 97 99 GLN B N 1
ATOM 1537 C CA . GLN B 1 99 ? 2.982 16.625 16.766 1 97 99 GLN B CA 1
ATOM 1538 C C . GLN B 1 99 ? 3.311 17.938 16.047 1 97 99 GLN B C 1
ATOM 1540 O O . GLN B 1 99 ? 3.176 19.016 16.625 1 97 99 GLN B O 1
ATOM 1545 N N . TYR B 1 100 ? 3.805 17.766 14.797 1 96.44 100 TYR B N 1
ATOM 1546 C CA . TYR B 1 100 ? 4.07 18.922 13.938 1 96.44 100 TYR B CA 1
ATOM 1547 C C . TYR B 1 100 ? 3.299 18.812 12.625 1 96.44 100 TYR B C 1
ATOM 1549 O O . TYR B 1 100 ? 3.318 17.766 11.977 1 96.44 100 TYR B O 1
ATOM 1557 N N . ILE B 1 101 ? 2.596 19.781 12.273 1 96.31 101 ILE B N 1
ATOM 1558 C CA . ILE B 1 101 ? 1.854 19.828 11.016 1 96.31 101 ILE B CA 1
ATOM 1559 C C . ILE B 1 101 ? 2.344 21.016 10.18 1 96.31 101 ILE B C 1
ATOM 1561 O O . ILE B 1 101 ? 2.236 22.172 10.594 1 96.31 101 ILE B O 1
ATOM 1565 N N . ASN B 1 102 ? 2.951 20.672 9.023 1 95.62 102 ASN B N 1
ATOM 1566 C CA . ASN B 1 102 ? 3.434 21.672 8.086 1 95.62 102 ASN B CA 1
ATOM 1567 C C . ASN B 1 102 ? 2.639 21.656 6.785 1 95.62 102 ASN B C 1
ATOM 1569 O O . ASN B 1 102 ? 2.707 20.688 6.027 1 95.62 102 ASN B O 1
ATOM 1573 N N . ILE B 1 103 ? 1.984 22.656 6.477 1 92.69 103 ILE B N 1
ATOM 1574 C CA . ILE B 1 103 ? 1.234 22.781 5.23 1 92.69 103 ILE B CA 1
ATOM 1575 C C . ILE B 1 103 ? 1.803 23.938 4.414 1 92.69 103 ILE B C 1
ATOM 1577 O O . ILE B 1 103 ? 1.737 25.109 4.832 1 92.69 103 ILE B O 1
ATOM 1581 N N . LEU B 1 104 ? 2.5 23.562 3.326 1 84.06 104 LEU B N 1
ATOM 1582 C CA . LEU B 1 104 ? 3.094 24.578 2.471 1 84.06 104 LEU B CA 1
ATOM 1583 C C . LEU B 1 104 ? 2.303 24.734 1.177 1 84.06 104 LEU B C 1
ATOM 1585 O O . LEU B 1 104 ? 2.148 23.766 0.419 1 84.06 104 LEU B O 1
ATOM 1589 N N . ALA B 1 105 ? 1.507 25.531 1.013 1 71 105 ALA B N 1
ATOM 1590 C CA . ALA B 1 105 ? 0.693 25.812 -0.168 1 71 105 ALA B CA 1
ATOM 1591 C C . ALA B 1 105 ? 1.5 26.562 -1.225 1 71 105 ALA B C 1
ATOM 1593 O O . ALA B 1 105 ? 2.457 27.266 -0.898 1 71 105 ALA B O 1
ATOM 1594 N N . ALA B 1 106 ? 1.591 25.922 -2.467 1 57.47 106 ALA B N 1
ATOM 1595 C CA . ALA B 1 106 ? 2.223 26.641 -3.566 1 57.47 106 ALA B CA 1
ATOM 1596 C C . ALA B 1 106 ? 1.869 28.125 -3.521 1 57.47 106 ALA B C 1
ATOM 1598 O O . ALA B 1 106 ? 0.712 28.5 -3.299 1 57.47 106 ALA B O 1
ATOM 1599 N N . ARG B 1 107 ? 2.816 28.891 -2.975 1 55.41 107 ARG B N 1
ATOM 1600 C CA . ARG B 1 107 ? 2.605 30.328 -3.064 1 55.41 107 ARG B CA 1
ATOM 1601 C C . ARG B 1 107 ? 2.461 30.766 -4.516 1 55.41 107 ARG B C 1
ATOM 1603 O O . ARG B 1 107 ? 3.316 30.469 -5.352 1 55.41 107 ARG B O 1
ATOM 1610 N N . TYR B 1 108 ? 1.296 30.547 -5.141 1 51.62 108 TYR B N 1
ATOM 1611 C CA . TYR B 1 108 ? 1.156 31.25 -6.41 1 51.62 108 TYR B CA 1
ATOM 1612 C C . TYR B 1 108 ? 1.624 32.688 -6.281 1 51.62 108 TYR B C 1
ATOM 1614 O O . TYR B 1 108 ? 1.213 33.406 -5.363 1 51.62 108 TYR B O 1
ATOM 1622 N N . PRO B 1 109 ? 2.789 32.969 -6.793 1 50 109 PRO B N 1
ATOM 1623 C CA . PRO B 1 109 ? 3.123 34.406 -6.816 1 50 109 PRO B CA 1
ATOM 1624 C C . PRO B 1 109 ? 1.973 35.25 -7.32 1 50 109 PRO B C 1
ATOM 1626 O O . PRO B 1 109 ? 1.298 34.906 -8.289 1 50 109 PRO B O 1
ATOM 1629 N N . SER B 1 110 ? 1.14 36 -6.398 1 43.34 110 SER B N 1
ATOM 1630 C CA . SER B 1 110 ? 0.294 37.094 -6.879 1 43.34 110 SER B CA 1
ATOM 1631 C C . SER B 1 110 ? 1.041 37.969 -7.871 1 43.34 110 SER B C 1
ATOM 1633 O O . SER B 1 110 ? 2.076 38.562 -7.535 1 43.34 110 SER B O 1
ATOM 1635 N N . THR B 1 111 ? 1.394 37.5 -9.062 1 45.56 111 THR B N 1
ATOM 1636 C CA . THR B 1 111 ? 1.918 38.5 -9.961 1 45.56 111 THR B CA 1
ATOM 1637 C C . THR B 1 111 ? 1.071 39.781 -9.891 1 45.56 111 THR B C 1
ATOM 1639 O O . THR B 1 111 ? -0.153 39.719 -10.016 1 45.56 111 THR B O 1
ATOM 1642 N N . ALA B 1 112 ? 1.659 40.969 -9.227 1 39.56 112 ALA B N 1
ATOM 1643 C CA . ALA B 1 112 ? 1.278 42.375 -9.492 1 39.56 112 ALA B CA 1
ATOM 1644 C C . ALA B 1 112 ? 1.24 42.656 -10.992 1 39.56 112 ALA B C 1
ATOM 1646 O O . ALA B 1 112 ? 1.921 41.969 -11.773 1 39.56 112 ALA B O 1
#

pLDDT: mean 91.75, std 13.21, range [38.97, 98.75]

Foldseek 3Di:
DADCAEAEAQEEEEEFEEQAETAEHQFEYHYNEYEYEFEYLAEDYFYHHPDDPPGFEYEAAYYEYEYAHNAEDYETAAEYEYHHYYYHYPYHPHYYYHNYYHYHYPPPPPPD/DADCAEAEAQEEEEEFEEQAETAEHQFEYHYNEYEYEFEYLAEDYFYHPPDDPPGFEYEHAYYEYEYAHNAEDYETAAEYEYHHYHYHYPYHPHYYYHNYYHYHYPPPPPPD

Secondary structure (DSSP, 8-state):
-EESSEEEEEEEEEEEEESS-SEEESSEEEE-SSEEEEEESS-SEEE---SSTT-SEEEE-SSEEEEEESSEEEEESSEEEEESSEEEEEE-SEEEE-SEEEEE--------/-EESSEEEEEEEEEEEEESS-SEEESSEEEE-SSEEEEEESS-SEEE---SSTT-SEEEE-SSEEEEEESSEEEEESSEEEEESSEEEEEE-SEEEE-SEEEEE--------

InterPro domains:
  IPR025584 Carbohydrate-binding domain-containing protein Cthe_2159 [PF14262] (3-92)